Protein AF-A0A1I7Y4T7-F1 (afdb_monomer_lite)

Secondary structure (DSSP, 8-state):
------------------------PPP-----------------HHHHHHHHHT--HHHHHHHHHH---TTTHHHHHHHHHH-EEEEEEEEEETTEEEEEEEESSS-HHHHHHHH-GGGEEEEEEEE-TT-TTS-GGGSPPB-HHHHHHHHHHHGGGB-TTT-EEEESS--HHHHHHHHHHHTTT---B-

pLDDT: mean 83.06, std 16.42, range [41.31, 96.31]

Structure (mmCIF, N/CA/C/O backbone):
data_AF-A0A1I7Y4T7-F1
#
_entry.id   AF-A0A1I7Y4T7-F1
#
loop_
_atom_site.group_PDB
_atom_site.id
_atom_site.type_symbol
_atom_site.label_atom_id
_atom_site.label_alt_id
_atom_site.label_comp_id
_atom_site.label_asym_id
_atom_site.label_entity_id
_atom_site.label_seq_id
_atom_site.pdbx_PDB_ins_code
_atom_site.Cartn_x
_atom_site.Cartn_y
_atom_site.Cartn_z
_atom_site.occupancy
_atom_site.B_iso_or_equiv
_atom_site.auth_seq_id
_atom_site.auth_comp_id
_atom_site.auth_asym_id
_atom_site.auth_atom_id
_atom_site.pdbx_PDB_model_num
ATOM 1 N N . MET A 1 1 ? 45.335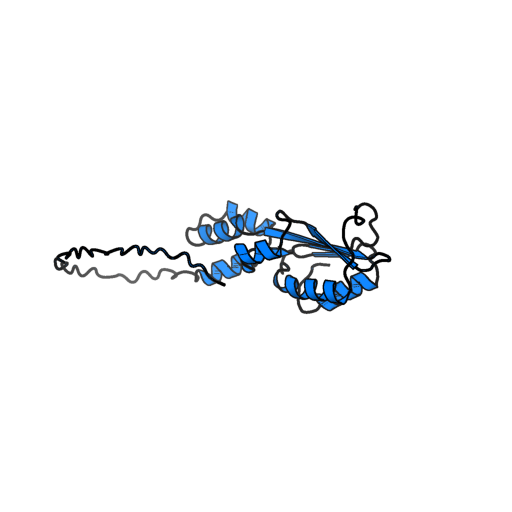 46.174 3.422 1.00 41.31 1 MET A N 1
ATOM 2 C CA . MET A 1 1 ? 45.278 47.401 4.248 1.00 41.31 1 MET A CA 1
ATOM 3 C C . MET A 1 1 ? 43.892 47.502 4.874 1.00 41.31 1 MET A C 1
ATOM 5 O O . MET A 1 1 ? 42.940 47.100 4.224 1.00 41.31 1 MET A O 1
ATOM 9 N N . ASN A 1 2 ? 43.848 47.943 6.139 1.00 43.47 2 ASN A N 1
ATOM 10 C CA . ASN A 1 2 ? 42.704 48.188 7.045 1.00 43.47 2 ASN A CA 1
ATOM 11 C C . ASN A 1 2 ? 41.421 48.730 6.352 1.00 43.47 2 ASN A C 1
ATOM 13 O O . ASN A 1 2 ? 41.534 49.365 5.316 1.00 43.47 2 ASN A O 1
ATOM 17 N N . VAL A 1 3 ? 40.189 48.588 6.872 1.00 50.84 3 VAL A N 1
ATOM 18 C CA . VAL A 1 3 ? 39.731 48.996 8.217 1.00 50.84 3 VAL A CA 1
ATOM 19 C C . VAL A 1 3 ? 38.470 48.232 8.687 1.00 50.84 3 VAL A C 1
ATOM 21 O O . VAL A 1 3 ? 37.547 47.951 7.935 1.00 50.84 3 VAL A O 1
ATOM 24 N N . ARG A 1 4 ? 38.490 47.972 9.999 1.00 52.38 4 ARG A N 1
ATOM 25 C CA . ARG A 1 4 ? 37.462 47.591 10.985 1.00 52.38 4 ARG A CA 1
ATOM 26 C C . ARG A 1 4 ? 36.023 48.106 10.776 1.00 52.38 4 ARG A C 1
ATOM 28 O O . ARG A 1 4 ? 35.817 49.272 10.471 1.00 52.38 4 ARG A O 1
ATOM 35 N N . GLY A 1 5 ? 35.070 47.304 11.262 1.00 54.31 5 GLY A N 1
ATOM 36 C CA . GLY A 1 5 ? 33.803 47.757 11.850 1.00 54.31 5 GLY A CA 1
ATOM 37 C C . GLY A 1 5 ? 33.318 46.770 12.924 1.00 54.31 5 GLY A C 1
ATOM 38 O O . GLY A 1 5 ? 32.983 45.636 12.609 1.00 54.31 5 GLY A O 1
ATOM 39 N N . ARG A 1 6 ? 33.345 47.178 14.201 1.00 60.22 6 ARG A N 1
ATOM 40 C CA . ARG A 1 6 ? 32.798 46.469 15.380 1.00 60.22 6 ARG A CA 1
ATOM 41 C C . ARG A 1 6 ? 31.616 47.271 15.929 1.00 60.22 6 ARG A C 1
ATOM 43 O O . ARG A 1 6 ? 31.816 48.462 16.133 1.00 60.22 6 ARG A O 1
ATOM 50 N N . THR A 1 7 ? 30.552 46.588 16.365 1.00 53.16 7 THR A N 1
ATOM 51 C CA . THR A 1 7 ? 29.686 46.923 17.533 1.00 53.16 7 THR A CA 1
ATOM 52 C C . THR A 1 7 ? 28.726 45.736 17.770 1.00 53.16 7 THR A C 1
ATOM 54 O O . THR A 1 7 ? 28.037 45.340 16.842 1.00 53.16 7 THR A O 1
ATOM 57 N N . ARG A 1 8 ? 28.864 44.912 18.834 1.00 55.00 8 ARG A N 1
ATOM 58 C CA . ARG A 1 8 ? 28.178 44.933 20.168 1.00 55.00 8 ARG A CA 1
ATOM 59 C C . ARG A 1 8 ? 26.691 45.334 20.088 1.00 55.00 8 ARG A C 1
ATOM 61 O O . ARG A 1 8 ? 26.397 46.319 19.434 1.00 55.00 8 ARG A O 1
ATOM 68 N N . ILE A 1 9 ? 25.739 44.611 20.700 1.00 57.47 9 ILE A N 1
ATOM 69 C CA . ILE A 1 9 ? 25.394 44.593 22.150 1.00 57.47 9 ILE A CA 1
ATOM 70 C C . ILE A 1 9 ? 24.687 43.259 22.550 1.00 57.47 9 ILE A C 1
ATOM 72 O O . ILE A 1 9 ? 24.031 42.662 21.699 1.00 57.47 9 ILE A O 1
ATOM 76 N N . PRO A 1 10 ? 24.789 42.794 23.820 1.00 61.06 10 PRO A N 1
ATOM 77 C CA . PRO A 1 10 ? 24.165 41.569 24.334 1.00 61.06 10 PRO A CA 1
ATOM 78 C C . PRO A 1 10 ? 22.809 41.810 25.031 1.00 61.06 10 PRO A C 1
ATOM 80 O O . PRO A 1 10 ? 22.640 42.791 25.752 1.00 61.06 10 PRO A O 1
ATOM 83 N N . GLY A 1 11 ? 21.867 40.876 24.868 1.00 55.56 11 GLY A N 1
ATOM 84 C CA . GLY A 1 11 ? 20.599 40.834 25.605 1.00 55.56 11 GLY A CA 1
ATOM 85 C C . GLY A 1 11 ? 20.668 39.840 26.765 1.00 55.56 11 GLY A C 1
ATOM 86 O O . GLY A 1 11 ? 20.724 38.634 26.549 1.00 55.56 11 GLY A O 1
ATOM 87 N N . HIS A 1 12 ? 20.685 40.362 27.988 1.00 53.00 12 HIS A N 1
ATOM 88 C CA . HIS A 1 12 ? 20.603 39.616 29.242 1.00 53.00 12 HIS A CA 1
ATOM 89 C C . HIS A 1 12 ? 19.116 39.487 29.612 1.00 53.00 12 HIS A C 1
ATOM 91 O O . HIS A 1 12 ? 18.454 40.504 29.806 1.00 53.00 12 HIS A O 1
ATOM 97 N N . ILE A 1 13 ? 18.581 38.267 29.702 1.00 61.19 13 ILE A N 1
ATOM 98 C CA . ILE A 1 13 ? 17.216 38.015 30.190 1.00 61.19 13 ILE A CA 1
ATOM 99 C C . ILE A 1 13 ? 17.337 37.364 31.567 1.00 61.19 13 ILE A C 1
ATOM 101 O O . ILE A 1 13 ? 17.779 36.224 31.694 1.00 61.19 13 ILE A O 1
ATOM 105 N N . SER A 1 14 ? 16.979 38.116 32.605 1.00 56.34 14 SER A N 1
ATOM 106 C CA . SER A 1 14 ? 16.834 37.609 33.970 1.00 56.34 14 SER A CA 1
ATOM 107 C C . SER A 1 14 ? 15.466 36.943 34.115 1.00 56.34 14 SER A C 1
ATOM 109 O O . SER A 1 14 ? 14.440 37.596 33.938 1.00 56.34 14 SER A O 1
ATOM 111 N N . HIS A 1 15 ? 15.448 35.654 34.452 1.00 50.75 15 HIS A N 1
ATOM 112 C CA . HIS A 1 15 ? 14.232 34.935 34.829 1.00 50.75 15 HIS A CA 1
ATOM 113 C C . HIS A 1 15 ? 14.050 34.997 36.348 1.00 50.75 15 HIS A C 1
ATOM 115 O O . HIS A 1 15 ? 14.776 34.355 37.105 1.00 50.75 15 HIS A O 1
ATOM 121 N N . THR A 1 16 ? 13.064 35.773 36.789 1.00 55.34 16 THR A N 1
ATOM 122 C CA . THR A 1 16 ? 12.568 35.780 38.167 1.00 55.34 16 THR A CA 1
ATOM 123 C C . THR A 1 16 ? 11.647 34.574 38.356 1.00 55.34 16 THR A C 1
ATOM 125 O O . THR A 1 16 ? 10.569 34.519 37.768 1.00 55.34 16 THR A O 1
ATOM 128 N N . ALA A 1 17 ? 12.070 33.595 39.156 1.00 47.50 17 ALA A N 1
ATOM 129 C CA . ALA A 1 17 ? 11.241 32.459 39.548 1.00 47.50 17 ALA A CA 1
ATOM 130 C C . ALA A 1 17 ? 10.381 32.838 40.764 1.00 47.50 17 ALA A C 1
ATOM 132 O O . ALA A 1 17 ? 10.907 33.150 41.831 1.00 47.50 17 ALA A O 1
ATOM 133 N N . ILE A 1 18 ? 9.057 32.812 40.603 1.00 51.41 18 ILE A N 1
ATOM 134 C CA . ILE A 1 18 ? 8.094 32.941 41.701 1.00 51.41 18 ILE A CA 1
ATOM 135 C C . ILE A 1 18 ? 7.785 31.525 42.195 1.00 51.41 18 ILE A C 1
ATOM 137 O O . ILE A 1 18 ? 7.175 30.731 41.483 1.00 51.41 18 ILE A O 1
ATOM 141 N N . VAL A 1 19 ? 8.236 31.204 43.408 1.00 50.78 19 VAL A N 1
ATOM 142 C CA . VAL A 1 19 ? 7.915 29.955 44.110 1.00 50.78 19 VAL A CA 1
ATOM 143 C C . VAL A 1 19 ? 6.664 30.197 44.953 1.00 50.78 19 VAL A C 1
ATOM 145 O O . VAL A 1 19 ? 6.723 30.855 45.988 1.00 50.78 19 VAL A O 1
ATOM 148 N N . THR A 1 20 ? 5.518 29.682 44.515 1.00 53.84 20 THR A N 1
ATOM 149 C CA . THR A 1 20 ? 4.297 29.624 45.330 1.00 53.84 20 THR A CA 1
ATOM 150 C C . THR A 1 20 ? 4.281 28.331 46.141 1.00 53.84 20 THR A C 1
ATOM 152 O O . THR A 1 20 ? 4.142 27.241 45.585 1.00 53.84 20 THR A O 1
ATOM 155 N N . HIS A 1 21 ? 4.415 28.455 47.462 1.00 43.34 21 HIS A N 1
ATOM 156 C CA . HIS A 1 21 ? 4.175 27.372 48.412 1.00 43.34 21 HIS A CA 1
ATOM 157 C C . HIS A 1 21 ? 2.672 27.069 48.493 1.00 43.34 21 HIS A C 1
ATOM 159 O O . HIS A 1 21 ? 1.899 27.896 48.971 1.00 43.34 21 HIS A O 1
ATOM 165 N N . TYR A 1 22 ? 2.266 25.872 48.068 1.00 41.78 22 TYR A N 1
ATOM 166 C CA . TYR A 1 22 ? 0.947 25.324 48.383 1.00 41.78 22 TYR A CA 1
ATOM 167 C C . TYR A 1 22 ? 1.019 24.552 49.702 1.00 41.78 22 TYR A C 1
ATOM 169 O O . TYR A 1 22 ? 1.852 23.665 49.885 1.00 41.78 22 TYR A O 1
ATOM 177 N N . GLN A 1 23 ? 0.150 24.937 50.630 1.00 47.53 23 GLN A N 1
ATOM 178 C CA . GLN A 1 23 ? 0.016 24.373 51.964 1.00 47.53 23 GLN A CA 1
ATOM 179 C C . GLN A 1 23 ? -0.940 23.173 51.887 1.00 47.53 23 GLN A C 1
ATOM 181 O O . GLN A 1 23 ? -2.136 23.335 51.652 1.00 47.53 23 GLN A O 1
ATOM 186 N N . THR A 1 24 ? -0.410 21.961 52.032 1.00 52.00 24 THR A N 1
ATOM 187 C CA . THR A 1 24 ? -1.183 20.713 51.964 1.00 52.00 24 THR A CA 1
ATOM 188 C C . THR A 1 24 ? -1.855 20.438 53.310 1.00 52.00 24 THR A C 1
ATOM 190 O O . THR A 1 24 ? -1.176 20.218 54.311 1.00 52.00 24 THR A O 1
ATOM 193 N N . SER A 1 25 ? -3.189 20.441 53.355 1.00 55.78 25 SER A N 1
ATOM 194 C CA . SER A 1 25 ? -3.952 19.930 54.503 1.00 55.78 25 SER A CA 1
ATOM 195 C C . SER A 1 25 ? -4.063 18.396 54.447 1.00 55.78 25 SER A C 1
ATOM 197 O O . SER A 1 25 ? -4.225 17.848 53.355 1.00 55.78 25 SER A O 1
ATOM 199 N N . PRO A 1 26 ? -4.006 17.684 55.589 1.00 55.66 26 PRO A N 1
ATOM 200 C CA . PRO A 1 26 ? -4.094 16.227 55.619 1.00 55.66 26 PRO A CA 1
ATOM 201 C C . PRO A 1 26 ? -5.531 15.742 55.374 1.00 55.66 26 PRO A C 1
ATOM 203 O O . PRO A 1 26 ? -6.483 16.184 56.02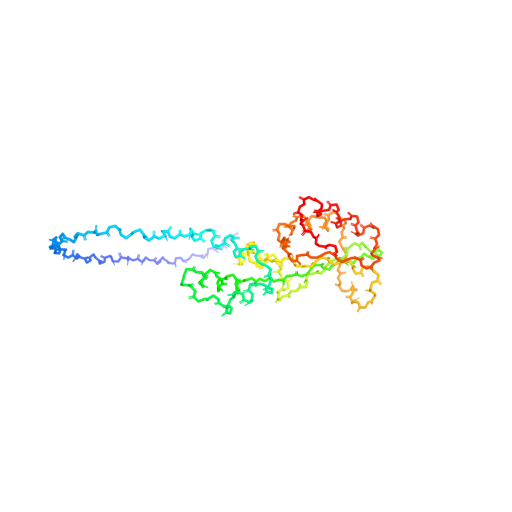1 1.00 55.66 26 PRO A O 1
ATOM 206 N N . LEU A 1 27 ? -5.674 14.819 54.420 1.00 52.03 27 LEU A N 1
ATOM 207 C CA . LEU A 1 27 ? -6.927 14.155 54.069 1.00 52.03 27 LEU A CA 1
ATOM 208 C C . LEU A 1 27 ? -7.292 13.087 55.110 1.00 52.03 27 LEU A C 1
ATOM 210 O O . LEU A 1 27 ? -6.482 12.254 55.502 1.00 52.03 27 LEU A O 1
ATOM 214 N N . ARG A 1 28 ? -8.555 13.136 55.529 1.00 57.50 28 ARG A N 1
ATOM 215 C CA . ARG A 1 28 ? -9.234 12.219 56.447 1.00 57.50 28 ARG A CA 1
ATOM 216 C C . ARG A 1 28 ? -9.460 10.867 55.758 1.00 57.50 28 ARG A C 1
ATOM 218 O O . ARG A 1 28 ? -10.240 10.795 54.810 1.00 57.50 28 ARG A O 1
ATOM 225 N N . GLU A 1 29 ? -8.816 9.810 56.248 1.00 52.94 29 GLU A N 1
ATOM 226 C CA . GLU A 1 29 ? -9.022 8.432 55.786 1.00 52.94 29 GLU A CA 1
ATOM 227 C C . GLU A 1 29 ? -10.466 7.978 56.059 1.00 52.94 29 GLU A C 1
ATOM 229 O O . GLU A 1 29 ? -10.897 7.834 57.205 1.00 52.94 29 GLU A O 1
ATOM 234 N N . ARG A 1 30 ? -11.238 7.764 54.987 1.00 57.75 30 ARG A N 1
ATOM 235 C CA . ARG A 1 30 ? -12.449 6.935 55.004 1.00 57.75 30 ARG A CA 1
ATOM 236 C C . ARG A 1 30 ? -12.083 5.585 54.409 1.00 57.75 30 ARG A C 1
ATOM 238 O O . ARG A 1 30 ? -11.866 5.480 53.206 1.00 57.75 30 ARG A O 1
ATOM 245 N N . THR A 1 31 ? -12.054 4.562 55.249 1.00 60.69 31 THR A N 1
ATOM 246 C CA . THR A 1 31 ? -11.984 3.158 54.851 1.00 60.69 31 THR A CA 1
ATOM 247 C C . THR A 1 31 ? -13.282 2.766 54.144 1.00 60.69 31 THR A C 1
ATOM 249 O O . THR A 1 31 ? -14.264 2.359 54.761 1.00 60.69 31 THR A O 1
ATOM 252 N N . HIS A 1 32 ? -13.301 2.927 52.821 1.00 50.91 32 HIS A N 1
ATOM 253 C CA . HIS A 1 32 ? -14.282 2.276 51.968 1.00 50.91 32 HIS A CA 1
ATOM 254 C C . HIS A 1 32 ? -13.856 0.820 51.780 1.00 50.91 32 HIS A C 1
ATOM 256 O O . HIS A 1 32 ? -12.791 0.534 51.246 1.00 50.91 32 HIS A O 1
ATOM 262 N N . SER A 1 33 ? -14.699 -0.094 52.258 1.00 59.38 33 SER A N 1
ATOM 263 C CA . SER A 1 33 ? -14.646 -1.511 51.914 1.00 59.38 33 SER A CA 1
ATOM 264 C C . SER A 1 33 ? -14.797 -1.644 50.395 1.00 59.38 33 SER A C 1
ATOM 266 O O . SER A 1 33 ? -15.886 -1.461 49.849 1.00 59.38 33 SER A O 1
ATOM 268 N N . GLU A 1 34 ? -13.683 -1.896 49.710 1.00 59.72 34 GLU A N 1
ATOM 269 C CA . GLU A 1 34 ? -13.672 -2.258 48.297 1.00 59.72 34 GLU A CA 1
ATOM 270 C C . GLU A 1 34 ? -14.205 -3.682 48.159 1.00 59.72 34 GLU A C 1
ATOM 272 O O . GLU A 1 34 ? -13.535 -4.666 48.465 1.00 59.72 34 GLU A O 1
ATOM 277 N N . VAL A 1 35 ? -15.447 -3.789 47.695 1.00 61.88 35 VAL A N 1
ATOM 278 C CA . VAL A 1 35 ? -15.925 -5.015 47.063 1.00 61.88 35 VAL A CA 1
ATOM 279 C C . VAL A 1 35 ? -15.098 -5.178 45.784 1.00 61.88 35 VAL A C 1
ATOM 281 O O . VAL A 1 35 ? -15.158 -4.277 44.941 1.00 61.88 35 VAL A O 1
ATOM 284 N N . PRO A 1 36 ? -14.346 -6.280 45.600 1.00 57.81 36 PRO A N 1
ATOM 285 C CA . PRO A 1 36 ? -13.641 -6.523 44.356 1.00 57.81 36 PRO A CA 1
ATOM 286 C C . PRO A 1 36 ? -14.689 -6.751 43.270 1.00 57.81 36 PRO A C 1
ATOM 288 O O . PRO A 1 36 ? -15.234 -7.843 43.108 1.00 57.81 36 PRO A O 1
ATOM 291 N N . ARG A 1 37 ? -15.017 -5.685 42.538 1.00 54.28 37 ARG A N 1
ATOM 292 C CA . ARG A 1 37 ? -15.660 -5.811 41.239 1.00 54.28 37 ARG A CA 1
ATOM 293 C C . ARG A 1 37 ? -14.642 -6.506 40.355 1.00 54.28 37 ARG A C 1
ATOM 295 O O . ARG A 1 37 ? -13.649 -5.908 39.963 1.00 54.28 37 ARG A O 1
ATOM 302 N N . THR A 1 38 ? -14.897 -7.766 40.039 1.00 55.12 38 THR A N 1
ATOM 303 C CA . THR A 1 38 ? -14.303 -8.426 38.883 1.00 55.12 38 THR A CA 1
ATOM 304 C C . THR A 1 38 ? -14.898 -7.786 37.631 1.00 55.12 38 THR A C 1
ATOM 306 O O . THR A 1 38 ? -15.752 -8.346 36.946 1.00 55.12 38 THR A O 1
ATOM 309 N N . THR A 1 39 ? -14.477 -6.552 37.346 1.00 60.56 39 THR A N 1
ATOM 310 C CA . THR A 1 39 ? -14.500 -6.032 35.987 1.00 60.56 39 THR A CA 1
ATOM 311 C C . THR A 1 39 ? -13.751 -7.054 35.145 1.00 60.56 39 THR A C 1
ATOM 313 O O . THR A 1 39 ? -12.694 -7.546 35.538 1.00 60.56 39 THR A O 1
ATOM 316 N N . MET A 1 40 ? -14.296 -7.414 33.990 1.00 52.03 40 MET A N 1
ATOM 317 C CA . MET A 1 40 ? -13.485 -7.961 32.913 1.00 52.03 40 MET A CA 1
ATOM 318 C C . MET A 1 40 ? -12.483 -6.847 32.569 1.00 52.03 40 MET A C 1
ATOM 320 O O . MET A 1 40 ? -12.801 -5.941 31.803 1.00 52.03 40 MET A O 1
ATOM 324 N N . GLU A 1 41 ? -11.366 -6.826 33.303 1.00 52.31 41 GLU A N 1
ATOM 325 C CA . GLU A 1 41 ? -10.350 -5.775 33.341 1.00 52.31 41 GLU A CA 1
ATOM 326 C C . GLU A 1 41 ? -9.722 -5.688 31.954 1.00 52.31 41 GLU A C 1
ATOM 328 O O . GLU A 1 41 ? -8.831 -6.453 31.601 1.00 52.31 41 GLU A O 1
ATOM 333 N N . ALA A 1 42 ? -10.326 -4.803 31.162 1.00 65.88 42 ALA A N 1
ATOM 334 C CA . ALA A 1 42 ? -9.893 -4.224 29.907 1.00 65.88 42 ALA A CA 1
ATOM 335 C C . ALA A 1 42 ? -9.045 -5.139 29.017 1.00 65.88 42 ALA A C 1
ATOM 337 O O . ALA A 1 42 ? -7.839 -5.289 29.207 1.00 65.88 42 ALA A O 1
ATOM 338 N N . VAL A 1 43 ? -9.657 -5.617 27.927 1.00 73.00 43 VAL A N 1
ATOM 339 C CA . VAL A 1 43 ? -8.906 -5.962 26.714 1.00 73.00 43 VAL A CA 1
ATOM 340 C C . VAL A 1 43 ? -7.857 -4.863 26.497 1.00 73.00 43 VAL A C 1
ATOM 342 O O . VAL A 1 43 ? -8.252 -3.698 26.363 1.00 73.00 43 VAL A O 1
ATOM 345 N N . PRO A 1 44 ? -6.546 -5.180 26.536 1.00 86.19 44 PRO A N 1
ATOM 346 C CA . PRO A 1 44 ? -5.520 -4.152 26.539 1.00 86.19 44 PRO A CA 1
ATOM 347 C C . PRO A 1 44 ? -5.717 -3.224 25.349 1.00 86.19 44 PRO A C 1
ATOM 349 O O . PRO A 1 44 ? -5.967 -3.693 24.242 1.00 86.19 44 PRO A O 1
ATOM 352 N N . TRP A 1 45 ? -5.567 -1.916 25.548 1.00 85.88 45 TRP A N 1
ATOM 353 C CA . TRP A 1 45 ? -5.703 -0.940 24.460 1.00 85.88 45 TRP A CA 1
ATOM 354 C C . TRP A 1 45 ? -4.883 -1.333 23.226 1.00 85.88 45 TRP A C 1
ATOM 356 O O . TRP A 1 45 ? -5.350 -1.219 22.101 1.00 85.88 45 TRP A O 1
ATOM 366 N N . LYS A 1 46 ? -3.689 -1.895 23.457 1.00 87.69 46 LYS A N 1
ATOM 367 C CA . LYS A 1 46 ? -2.804 -2.434 22.418 1.00 87.69 46 LYS A CA 1
ATOM 368 C C . LYS A 1 46 ? -3.438 -3.552 21.594 1.00 87.69 46 LYS A C 1
ATOM 370 O O . LYS A 1 46 ? -3.191 -3.620 20.404 1.00 87.69 46 LYS A O 1
ATOM 375 N N . PHE A 1 47 ? -4.246 -4.415 22.205 1.00 91.31 47 PHE A N 1
ATOM 376 C CA . PHE A 1 47 ? -4.969 -5.448 21.471 1.00 91.31 47 PHE A CA 1
ATOM 377 C C . PHE A 1 47 ? -6.007 -4.822 20.539 1.00 91.31 47 PHE A C 1
ATOM 379 O O . PHE A 1 47 ? -6.054 -5.182 19.370 1.00 91.31 47 PHE A O 1
ATOM 386 N N . VAL A 1 48 ? -6.802 -3.863 21.031 1.00 91.31 48 VAL A N 1
ATOM 387 C CA . VAL A 1 48 ? -7.794 -3.165 20.193 1.00 91.31 48 VAL A CA 1
ATOM 388 C C . VAL A 1 48 ? -7.096 -2.415 19.058 1.00 91.31 48 VAL A C 1
ATOM 390 O O . VAL A 1 48 ? -7.511 -2.539 17.914 1.00 91.31 48 VAL A O 1
ATOM 393 N N . ASP A 1 49 ? -6.005 -1.709 19.358 1.00 92.31 49 ASP A N 1
ATOM 394 C CA . ASP A 1 49 ? -5.164 -1.007 18.379 1.00 92.31 49 ASP A CA 1
ATOM 395 C C . ASP A 1 49 ? -4.648 -1.967 17.295 1.00 92.31 49 ASP A C 1
ATOM 397 O O . ASP A 1 49 ? -4.891 -1.735 16.115 1.00 92.31 49 ASP A O 1
ATOM 401 N N . SER A 1 50 ? -4.058 -3.108 17.675 1.00 92.44 50 SER A N 1
ATOM 402 C CA . SER A 1 50 ? -3.573 -4.119 16.724 1.00 92.44 50 SER A CA 1
ATOM 403 C C . SER A 1 50 ? -4.688 -4.778 15.908 1.00 92.44 50 SER A C 1
ATOM 405 O 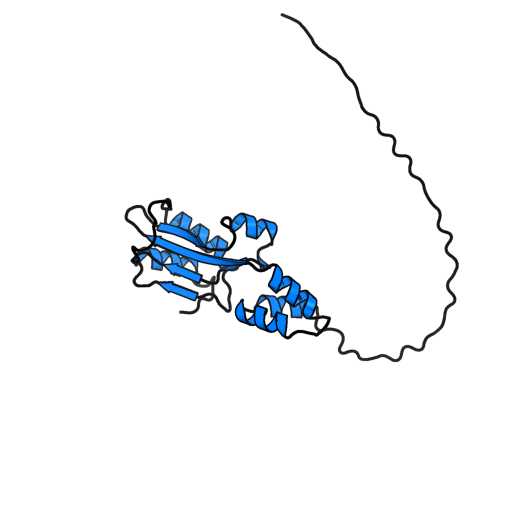O . SER A 1 50 ? -4.490 -5.060 14.730 1.00 92.44 50 SER A O 1
ATOM 407 N N . VAL A 1 51 ? -5.863 -5.028 16.494 1.00 93.06 51 VAL A N 1
ATOM 408 C CA . VAL A 1 51 ? -7.013 -5.574 15.753 1.00 93.06 51 VAL A CA 1
ATOM 409 C C . VAL A 1 51 ? -7.516 -4.559 14.738 1.00 93.06 51 VAL A C 1
ATOM 411 O O . VAL A 1 51 ? -7.706 -4.903 13.573 1.00 93.06 51 VAL A O 1
ATOM 414 N N . VAL A 1 52 ? -7.704 -3.307 15.161 1.00 93.62 52 VAL A N 1
ATOM 415 C CA . VAL A 1 52 ? -8.158 -2.239 14.272 1.00 93.62 52 VAL A CA 1
ATOM 416 C C . VAL A 1 52 ? -7.133 -2.033 13.164 1.00 93.62 52 VAL A C 1
ATOM 418 O O . VAL A 1 52 ? -7.537 -1.929 12.010 1.00 93.62 52 VAL A O 1
ATOM 421 N N . GLU A 1 53 ? -5.830 -2.051 13.469 1.00 92.81 53 GLU A N 1
ATOM 422 C CA . GLU A 1 53 ? -4.723 -1.912 12.513 1.00 92.81 53 GLU A CA 1
ATOM 423 C C . GLU A 1 53 ? -4.827 -2.855 11.299 1.00 92.81 53 GLU A C 1
ATOM 425 O O . GLU A 1 53 ? -4.453 -2.455 10.192 1.00 92.81 53 GLU A O 1
ATOM 430 N N . LEU A 1 54 ? -5.381 -4.055 11.498 1.00 92.44 54 LEU A N 1
ATOM 431 C CA . LEU A 1 54 ? -5.543 -5.089 10.474 1.00 92.44 54 LEU A CA 1
ATOM 432 C C . LEU A 1 54 ? -6.794 -4.925 9.601 1.00 92.44 54 LEU A C 1
ATOM 434 O O . LEU A 1 54 ? -6.935 -5.633 8.613 1.00 92.44 54 LEU A O 1
ATOM 438 N N . LEU A 1 55 ? -7.723 -4.034 9.941 1.00 92.69 55 LEU A N 1
ATOM 439 C CA . LEU A 1 55 ? -8.956 -3.872 9.166 1.00 92.69 55 LEU A CA 1
ATOM 440 C C . LEU A 1 55 ? -8.687 -3.148 7.846 1.00 92.69 55 LEU A C 1
ATOM 442 O O . LEU A 1 55 ? -7.954 -2.165 7.828 1.00 92.69 55 LEU A O 1
ATOM 446 N N . GLY A 1 56 ? -9.309 -3.591 6.753 1.00 91.50 56 GLY A N 1
ATOM 447 C CA . GLY A 1 56 ? -9.292 -2.856 5.485 1.00 91.50 56 GLY A CA 1
ATOM 448 C C . GLY A 1 56 ? -10.130 -1.566 5.543 1.00 91.50 56 GLY A C 1
ATOM 449 O O . GLY A 1 56 ? -10.843 -1.353 6.526 1.00 91.50 56 GLY A O 1
ATOM 450 N N . PRO A 1 57 ? -10.081 -0.715 4.498 1.00 91.44 57 PRO A N 1
ATOM 451 C CA . PRO A 1 57 ? -10.826 0.551 4.436 1.00 91.44 57 PRO A CA 1
ATOM 452 C C . PRO A 1 57 ? -12.322 0.371 4.707 1.00 91.44 57 PRO A C 1
ATOM 454 O O . PRO A 1 57 ? -12.827 0.878 5.701 1.00 91.44 57 PRO A O 1
ATOM 457 N N . ASN A 1 58 ? -12.998 -0.457 3.909 1.00 92.50 58 ASN A N 1
ATOM 458 C CA . ASN A 1 58 ? -14.449 -0.638 4.016 1.00 92.50 58 ASN A CA 1
ATOM 459 C C . ASN A 1 58 ? -14.872 -1.154 5.403 1.00 92.50 58 ASN A C 1
ATOM 461 O O . ASN A 1 58 ? -15.812 -0.647 6.004 1.00 92.50 58 ASN A O 1
ATOM 465 N N . THR A 1 59 ? -14.146 -2.139 5.947 1.00 93.56 59 THR A N 1
ATOM 466 C CA . THR A 1 59 ? -14.449 -2.704 7.271 1.00 93.56 59 THR A CA 1
ATOM 467 C C . THR A 1 59 ? -14.213 -1.695 8.391 1.00 93.56 59 THR A C 1
ATOM 469 O O . THR A 1 59 ? -14.937 -1.696 9.383 1.00 93.56 59 THR A O 1
ATOM 472 N N . LEU A 1 60 ? -13.199 -0.837 8.261 1.00 94.81 60 LE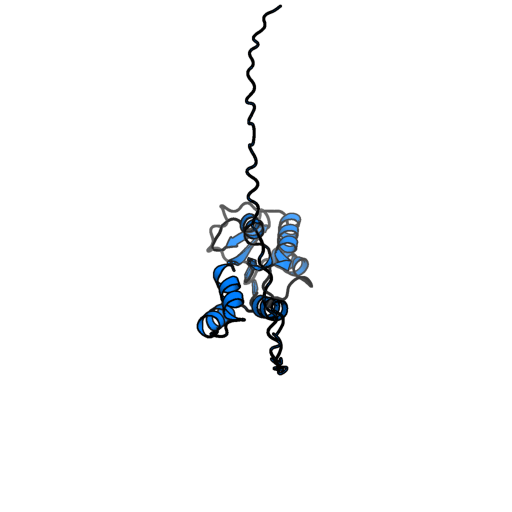U A N 1
ATOM 473 C CA . LEU A 1 60 ? -12.942 0.219 9.232 1.00 94.81 60 LEU A CA 1
ATOM 474 C C . LEU A 1 60 ? -14.034 1.295 9.198 1.00 94.81 60 LEU A C 1
ATOM 476 O O . LEU A 1 60 ? -14.442 1.755 10.264 1.00 94.81 60 LEU A O 1
ATOM 480 N N . ASP A 1 61 ? -14.518 1.657 8.011 1.00 94.38 61 ASP A N 1
ATOM 481 C CA . ASP A 1 61 ? -15.601 2.628 7.825 1.00 94.38 61 ASP A CA 1
ATOM 482 C C . ASP A 1 61 ? -16.910 2.129 8.444 1.00 94.38 61 ASP A C 1
ATOM 484 O O . ASP A 1 61 ? -17.547 2.846 9.219 1.00 94.38 61 ASP A O 1
ATOM 488 N N . GLU A 1 62 ? -17.278 0.872 8.180 1.00 95.50 62 GLU A N 1
ATOM 489 C CA . GLU A 1 62 ? -18.429 0.216 8.812 1.00 95.50 62 GLU A CA 1
ATOM 490 C C . GLU A 1 62 ? -18.271 0.180 10.340 1.00 95.50 62 GLU A C 1
ATOM 492 O O . GLU A 1 62 ? -19.166 0.585 11.088 1.00 95.50 62 GLU A O 1
ATOM 497 N N . LEU A 1 63 ? -17.096 -0.231 10.831 1.00 94.62 63 LEU A N 1
ATOM 498 C CA . LEU A 1 63 ? -16.825 -0.307 12.265 1.00 94.62 63 LEU A CA 1
ATOM 499 C C . LEU A 1 63 ? -16.910 1.071 12.944 1.00 94.62 63 LEU A C 1
ATOM 501 O O . LEU A 1 63 ? -17.400 1.173 14.071 1.00 94.62 63 LEU A O 1
ATOM 505 N N . ALA A 1 64 ? -16.466 2.140 12.280 1.00 94.19 64 ALA A N 1
ATOM 506 C CA . ALA A 1 64 ? -16.534 3.503 12.805 1.00 94.19 64 ALA A CA 1
ATOM 507 C C . ALA A 1 64 ? -17.976 3.998 13.007 1.00 94.19 64 ALA A C 1
ATOM 509 O O . ALA A 1 64 ? -18.232 4.796 13.917 1.00 94.19 64 ALA A O 1
ATOM 510 N N . GLN A 1 65 ? -18.922 3.506 12.204 1.00 94.69 65 GLN A N 1
ATOM 511 C CA . GLN A 1 65 ? -20.344 3.842 12.315 1.00 94.69 65 GLN A CA 1
ATOM 512 C C . GLN A 1 65 ? -21.039 3.067 13.446 1.00 94.69 65 GLN A C 1
ATOM 514 O O . GLN A 1 65 ? -21.860 3.632 14.180 1.00 94.69 65 GLN A O 1
ATOM 519 N N . GLU A 1 66 ? -20.667 1.799 13.627 1.00 96.12 66 GLU A N 1
ATOM 520 C CA . GLU A 1 66 ? -21.331 0.872 14.550 1.00 96.12 66 GLU A CA 1
ATOM 521 C C . GLU A 1 66 ? -20.775 0.916 15.983 1.00 96.12 66 GLU A C 1
ATOM 523 O O . GLU A 1 66 ? -21.509 0.738 16.961 1.00 96.12 66 GLU A O 1
ATOM 528 N N . VAL A 1 67 ? -19.478 1.186 16.164 1.00 95.00 67 VAL A N 1
ATOM 529 C CA . VAL A 1 67 ? -18.849 1.112 17.489 1.00 95.00 67 VAL A CA 1
ATOM 530 C C . VAL A 1 67 ? -19.298 2.257 18.399 1.00 95.00 67 VAL A C 1
ATOM 532 O O . VAL A 1 67 ? -18.896 3.415 18.270 1.00 95.00 67 VAL A O 1
ATOM 535 N N . ARG A 1 68 ? -20.080 1.896 19.423 1.00 94.06 68 ARG A N 1
ATOM 536 C CA . ARG A 1 68 ? -20.462 2.784 20.539 1.00 94.06 68 ARG A CA 1
ATOM 537 C C . ARG A 1 68 ? -19.629 2.572 21.802 1.00 94.06 68 ARG A C 1
ATOM 539 O O . ARG A 1 68 ? -19.698 3.388 22.718 1.00 94.06 68 ARG A O 1
ATOM 546 N N . HIS A 1 69 ? -18.849 1.491 21.869 1.00 89.12 69 HIS A N 1
ATOM 547 C CA . HIS A 1 69 ? -18.121 1.125 23.081 1.00 89.12 69 HIS A CA 1
ATOM 548 C C . HIS A 1 69 ? -17.013 2.153 23.406 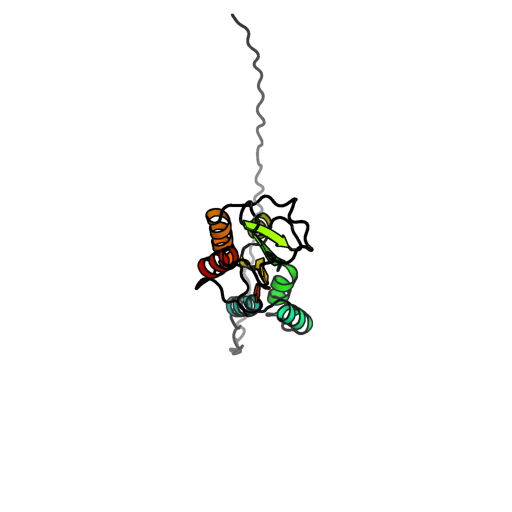1.00 89.12 69 HIS A C 1
ATOM 550 O O . HIS A 1 69 ? -16.138 2.367 22.561 1.00 89.12 69 HIS A O 1
ATOM 556 N N . PRO A 1 70 ? -16.968 2.739 24.623 1.00 88.38 70 PRO A N 1
ATOM 557 C CA . PRO A 1 70 ? -16.045 3.831 24.963 1.00 88.38 70 PRO A CA 1
ATOM 558 C C . PRO A 1 70 ? -14.554 3.516 24.800 1.00 88.38 70 PRO A C 1
ATOM 560 O O . PRO A 1 70 ? -13.774 4.421 24.534 1.00 88.38 70 PRO A O 1
ATOM 563 N N . LEU A 1 71 ? -14.149 2.249 24.946 1.00 85.06 71 LEU A N 1
ATOM 564 C CA . LEU A 1 71 ? -12.748 1.842 24.746 1.00 85.06 71 LEU A CA 1
ATOM 565 C C . LEU A 1 71 ? -12.372 1.665 23.271 1.00 85.06 71 LEU A C 1
ATOM 567 O O . LEU A 1 71 ? -11.230 1.896 22.899 1.00 85.06 71 LEU A O 1
ATOM 571 N N . TRP A 1 72 ? -13.317 1.243 22.432 1.00 92.19 72 TRP A N 1
ATOM 572 C CA . TRP A 1 72 ? -13.035 0.962 21.024 1.00 92.19 72 TRP A CA 1
ATOM 573 C C . TRP A 1 72 ? -13.196 2.212 20.178 1.00 92.19 72 TRP A C 1
ATOM 575 O O . TRP A 1 72 ? -12.392 2.456 19.284 1.00 92.19 72 TRP A O 1
ATOM 585 N N . LYS A 1 73 ? -14.204 3.032 20.491 1.00 93.06 73 LYS A N 1
ATOM 586 C CA . LYS A 1 73 ? -14.544 4.208 19.699 1.00 93.06 73 LYS A CA 1
ATOM 587 C C . LYS A 1 73 ? -13.349 5.138 19.453 1.00 93.06 73 LYS A C 1
ATOM 589 O O . LYS A 1 73 ? -13.134 5.480 18.297 1.00 93.06 73 LYS A O 1
ATOM 594 N N . PRO A 1 74 ? -12.532 5.517 20.453 1.00 94.94 74 PRO A N 1
ATOM 595 C CA . PRO A 1 74 ? -11.424 6.423 20.186 1.00 94.94 74 PRO A CA 1
ATOM 596 C C . PRO A 1 74 ? -10.312 5.771 19.353 1.00 94.94 74 PRO A C 1
ATOM 598 O O . PRO A 1 74 ? -9.692 6.469 18.560 1.00 94.94 74 PRO A O 1
ATOM 601 N N . VAL A 1 75 ? -10.076 4.456 19.482 1.00 94.50 75 VAL A N 1
ATOM 602 C CA . VAL A 1 75 ? -9.115 3.719 18.634 1.00 94.50 75 VAL A CA 1
ATOM 603 C C . VAL A 1 75 ? -9.603 3.676 17.190 1.00 94.50 75 VAL A C 1
ATOM 605 O O . VAL A 1 75 ? -8.865 4.015 16.268 1.00 94.50 75 VAL A O 1
ATOM 608 N N . VAL A 1 76 ? -10.863 3.290 16.989 1.00 95.56 76 VAL A N 1
ATOM 609 C CA . VAL A 1 76 ? -11.480 3.199 15.663 1.00 95.56 76 VAL A CA 1
ATOM 610 C C . VAL A 1 76 ? -11.513 4.574 14.999 1.00 95.56 76 VAL A C 1
ATOM 612 O O . VAL A 1 76 ? -11.014 4.714 13.886 1.00 95.56 76 VAL A O 1
ATOM 615 N N . ASP A 1 77 ? -11.983 5.606 15.707 1.00 95.75 77 ASP A N 1
ATOM 616 C CA . ASP A 1 77 ? -12.002 6.986 15.215 1.00 95.75 77 ASP A CA 1
ATOM 617 C C . ASP A 1 77 ? -10.578 7.479 14.881 1.00 95.75 77 ASP A C 1
ATOM 619 O O . ASP A 1 77 ? -10.387 8.185 13.887 1.00 95.75 77 ASP A O 1
ATOM 623 N N . LEU A 1 78 ? -9.566 7.106 15.680 1.00 95.19 78 LEU A N 1
ATOM 624 C CA . LEU A 1 78 ? -8.165 7.447 15.420 1.00 95.19 78 LEU A CA 1
ATOM 625 C C . LEU A 1 78 ? -7.682 6.828 14.106 1.00 95.19 78 LEU A C 1
ATOM 627 O O . LEU A 1 78 ? -7.104 7.541 13.287 1.00 95.19 78 LEU A O 1
ATOM 631 N N . HIS A 1 79 ? -7.901 5.531 13.887 1.00 95.38 79 HIS A N 1
ATOM 632 C CA . HIS A 1 79 ? -7.486 4.884 12.643 1.00 95.38 79 HIS A CA 1
ATOM 633 C C . HIS A 1 79 ? -8.273 5.406 11.442 1.00 95.38 79 HIS A C 1
ATOM 635 O O . HIS A 1 79 ? -7.656 5.736 10.435 1.00 95.38 79 HIS A O 1
ATOM 641 N N . HIS A 1 80 ? -9.594 5.534 11.559 1.00 94.88 80 HIS A N 1
ATOM 642 C CA . HIS A 1 80 ? -10.465 5.992 10.478 1.00 94.88 80 HIS A CA 1
ATOM 643 C C . HIS A 1 80 ? -10.079 7.396 9.990 1.00 94.88 80 HIS A C 1
ATOM 645 O O . HIS A 1 80 ? -9.989 7.638 8.795 1.00 94.88 80 HIS A O 1
ATOM 651 N N . ARG A 1 81 ? -9.771 8.330 10.902 1.00 93.88 81 ARG A N 1
ATOM 652 C CA . ARG A 1 81 ? -9.406 9.712 10.528 1.00 93.88 81 ARG A CA 1
ATOM 653 C C . ARG A 1 81 ? -7.979 9.869 10.013 1.00 93.88 81 ARG A C 1
ATOM 655 O O . ARG A 1 81 ? -7.695 10.829 9.304 1.00 93.88 81 ARG A O 1
ATOM 662 N N . ASN A 1 82 ? -7.056 9.011 10.448 1.00 93.81 82 ASN A N 1
ATOM 663 C CA . ASN A 1 82 ? -5.639 9.196 10.137 1.00 93.81 82 ASN A CA 1
ATOM 664 C C . ASN A 1 82 ? -5.159 8.343 8.971 1.00 93.81 82 ASN A C 1
ATOM 666 O O . ASN A 1 82 ? -4.149 8.718 8.370 1.00 93.81 82 ASN A O 1
ATOM 670 N N . ARG A 1 83 ? -5.839 7.237 8.646 1.00 93.81 83 ARG A N 1
ATOM 671 C CA . ARG A 1 83 ? -5.419 6.376 7.542 1.00 93.81 83 ARG A CA 1
ATOM 672 C C . ARG A 1 83 ? -5.463 7.090 6.205 1.00 93.81 83 ARG A C 1
ATOM 674 O O . ARG A 1 83 ? -6.337 7.908 5.955 1.00 93.81 83 ARG A O 1
ATOM 681 N N . VAL A 1 84 ? -4.481 6.768 5.373 1.00 93.44 84 VAL A N 1
ATOM 682 C CA . VAL A 1 84 ? -4.376 7.231 3.993 1.00 93.44 84 VAL A CA 1
ATOM 683 C C . VAL A 1 84 ? -4.072 6.026 3.128 1.00 93.44 84 VAL A C 1
ATOM 685 O O . VAL A 1 84 ? -3.180 5.230 3.447 1.00 93.44 84 VAL A O 1
ATOM 688 N N . TYR A 1 85 ? -4.827 5.912 2.046 1.00 93.38 85 TYR A N 1
ATOM 689 C CA . TYR A 1 85 ? -4.758 4.805 1.114 1.00 93.38 85 TYR A CA 1
ATOM 690 C C . TYR A 1 85 ? -4.086 5.260 -0.176 1.00 93.38 85 TYR A C 1
ATOM 692 O O . TYR A 1 85 ? -4.354 6.353 -0.671 1.00 93.38 85 TYR A O 1
ATOM 700 N N . TYR A 1 86 ? -3.207 4.411 -0.690 1.00 95.00 86 TYR A N 1
ATOM 701 C CA . TYR A 1 86 ? -2.435 4.647 -1.898 1.00 95.00 86 TYR A CA 1
ATOM 702 C C . TYR A 1 86 ? -2.569 3.477 -2.862 1.00 95.00 86 TYR A C 1
ATOM 704 O O . TYR A 1 86 ? -2.735 2.318 -2.456 1.00 95.00 86 TYR A O 1
ATOM 712 N N . ARG A 1 87 ? -2.423 3.798 -4.139 1.00 95.12 87 ARG A N 1
ATOM 713 C CA . ARG A 1 87 ? -2.240 2.866 -5.242 1.00 95.12 87 ARG A CA 1
ATOM 714 C C . ARG A 1 87 ? -0.872 3.128 -5.844 1.00 95.12 87 ARG A C 1
ATOM 716 O O . ARG A 1 87 ? -0.420 4.269 -5.904 1.00 95.12 87 ARG A O 1
ATOM 723 N N . VAL A 1 88 ? -0.192 2.065 -6.239 1.00 95.06 88 VAL A N 1
ATOM 724 C CA . VAL A 1 88 ? 1.084 2.171 -6.937 1.00 95.06 88 VAL A CA 1
ATOM 725 C C . VAL A 1 88 ? 0.903 1.580 -8.317 1.00 95.06 88 VAL A C 1
ATOM 727 O O . VAL A 1 88 ? 0.646 0.388 -8.458 1.00 95.06 88 VAL A O 1
ATOM 730 N N . GLU A 1 89 ? 1.051 2.426 -9.318 1.00 94.75 89 GLU A N 1
ATOM 731 C CA . GLU A 1 89 ? 0.871 2.083 -10.717 1.00 94.75 89 GLU A CA 1
ATOM 732 C C . GLU A 1 89 ? 2.241 1.997 -11.373 1.00 94.75 89 GLU A C 1
ATOM 734 O O . GLU A 1 89 ? 3.053 2.907 -11.227 1.00 94.75 89 GLU A O 1
ATOM 739 N N . PHE A 1 90 ? 2.505 0.917 -12.095 1.00 95.25 90 PHE A N 1
ATOM 740 C CA . PHE A 1 90 ? 3.730 0.698 -12.849 1.00 95.25 90 PHE A CA 1
ATOM 741 C C . PHE A 1 90 ? 3.435 0.658 -14.342 1.00 95.25 90 PHE A C 1
ATOM 743 O O . PHE A 1 90 ? 2.369 0.226 -14.771 1.00 95.25 90 PHE A O 1
ATOM 750 N N . CYS A 1 91 ? 4.407 1.070 -15.141 1.00 94.69 91 CYS A N 1
ATOM 751 C CA . CYS A 1 91 ? 4.372 0.951 -16.591 1.00 94.69 91 CYS A CA 1
ATOM 752 C C . CYS A 1 91 ? 5.797 0.731 -17.090 1.00 94.69 91 CYS A C 1
ATOM 754 O O . CYS A 1 91 ? 6.722 1.340 -16.567 1.00 94.69 91 CYS A O 1
ATOM 756 N N . GLU A 1 92 ? 6.009 -0.134 -18.072 1.00 94.50 92 GLU A N 1
ATOM 757 C CA . GLU A 1 92 ? 7.304 -0.278 -18.737 1.00 94.50 92 GLU A CA 1
ATOM 758 C C . GLU A 1 92 ? 7.213 0.215 -20.181 1.00 94.50 92 GLU A C 1
ATOM 760 O O . GLU A 1 92 ? 6.295 -0.146 -20.915 1.00 94.50 92 GLU A O 1
ATOM 765 N N . ASP A 1 93 ? 8.181 1.023 -20.601 1.00 92.88 93 ASP A N 1
ATOM 766 C CA . ASP A 1 93 ? 8.347 1.436 -21.991 1.00 92.88 93 ASP A CA 1
ATOM 767 C C . ASP A 1 93 ? 9.796 1.244 -22.463 1.00 92.88 93 ASP A C 1
ATOM 769 O O . ASP A 1 93 ? 10.626 0.651 -21.773 1.00 92.88 93 ASP A O 1
ATOM 773 N N . GLU A 1 94 ? 10.111 1.730 -23.665 1.00 92.25 94 GLU A N 1
ATOM 774 C CA . GLU A 1 94 ? 11.461 1.640 -24.238 1.00 92.25 94 GLU A CA 1
ATOM 775 C C . GLU A 1 94 ? 12.539 2.306 -23.359 1.00 92.25 94 GLU A C 1
ATOM 777 O O . GLU A 1 94 ? 13.715 1.955 -23.457 1.00 92.25 94 GLU A O 1
ATOM 782 N N . GLY A 1 95 ? 12.154 3.254 -22.498 1.00 92.12 95 GLY A N 1
ATOM 783 C CA . GLY A 1 95 ? 13.035 3.949 -21.565 1.00 92.12 95 GLY A CA 1
ATOM 784 C C . GLY A 1 95 ? 13.214 3.247 -20.216 1.00 92.12 95 GLY A C 1
ATOM 785 O O . GLY A 1 95 ? 14.114 3.630 -19.467 1.00 92.12 95 GLY A O 1
ATOM 786 N N . GLY A 1 96 ? 12.405 2.232 -19.897 1.00 93.81 96 GLY A N 1
ATOM 787 C CA . GLY A 1 96 ? 12.484 1.463 -18.653 1.00 93.81 96 GLY A CA 1
ATOM 788 C C . GLY A 1 96 ? 11.175 1.437 -17.866 1.00 93.81 96 GLY A C 1
ATOM 789 O O . GLY A 1 96 ? 10.090 1.567 -18.426 1.00 93.81 96 GLY A O 1
ATOM 790 N N . ILE A 1 97 ? 11.273 1.238 -16.548 1.00 95.69 97 ILE A N 1
ATOM 791 C CA . ILE A 1 97 ? 10.105 1.133 -15.663 1.00 95.69 97 ILE A CA 1
ATOM 792 C C . ILE A 1 97 ? 9.749 2.520 -15.145 1.00 95.69 97 ILE A C 1
ATOM 794 O O . ILE A 1 97 ? 10.580 3.214 -14.585 1.00 95.69 97 ILE A O 1
ATOM 798 N N . LYS A 1 98 ? 8.495 2.911 -15.261 1.00 95.50 98 LYS A N 1
ATOM 799 C CA . LYS A 1 98 ? 7.892 4.092 -14.653 1.00 95.50 98 LYS A CA 1
ATOM 800 C C . LYS A 1 98 ? 6.990 3.647 -13.517 1.00 95.50 98 LYS A C 1
ATOM 802 O O . LYS A 1 98 ? 6.434 2.548 -13.553 1.00 95.50 98 LYS A O 1
ATOM 807 N N . TYR A 1 99 ? 6.820 4.511 -12.525 1.00 94.75 99 TYR A N 1
ATOM 808 C CA . TYR A 1 99 ? 5.772 4.321 -11.537 1.00 94.75 99 TYR A CA 1
ATOM 809 C C . TYR A 1 99 ? 5.162 5.647 -11.099 1.00 94.75 99 TYR A C 1
ATOM 811 O O . TYR A 1 99 ? 5.831 6.681 -11.078 1.00 94.75 99 TYR A O 1
ATOM 819 N N . VAL A 1 100 ? 3.886 5.595 -10.741 1.00 93.06 100 VAL A N 1
ATOM 820 C CA . VAL A 1 100 ? 3.124 6.691 -10.146 1.00 93.06 100 VAL A CA 1
ATOM 821 C C . VAL A 1 100 ? 2.507 6.184 -8.854 1.00 93.06 100 VAL A C 1
ATOM 823 O O . VAL A 1 100 ? 2.165 5.009 -8.714 1.00 93.06 100 VAL A O 1
ATOM 826 N N . ILE A 1 101 ? 2.409 7.079 -7.880 1.00 93.38 101 ILE A N 1
ATOM 827 C CA . ILE A 1 101 ? 1.693 6.822 -6.640 1.00 93.38 101 ILE A CA 1
ATOM 828 C C . ILE A 1 101 ? 0.420 7.648 -6.702 1.00 93.38 101 ILE A C 1
ATOM 830 O O . ILE A 1 101 ? 0.482 8.873 -6.619 1.00 93.38 101 ILE A O 1
ATOM 834 N N . ASP A 1 102 ? -0.710 6.974 -6.859 1.00 90.81 102 ASP A N 1
ATOM 835 C CA . ASP A 1 102 ? -2.022 7.605 -6.816 1.00 90.81 102 ASP A CA 1
ATOM 836 C C . ASP A 1 102 ? -2.567 7.561 -5.380 1.00 90.81 102 ASP A C 1
ATOM 838 O O . ASP A 1 102 ? -2.513 6.539 -4.688 1.00 90.81 102 ASP A O 1
ATOM 842 N N . GLY A 1 103 ? -3.039 8.700 -4.892 1.00 83.00 103 GLY A N 1
ATOM 843 C CA . GLY A 1 103 ? -3.534 8.871 -3.533 1.00 83.00 103 GLY A CA 1
ATOM 844 C C . GLY A 1 103 ? -3.855 10.328 -3.219 1.00 83.00 103 GLY A C 1
ATOM 845 O O . GLY A 1 103 ? -3.570 11.234 -3.993 1.00 83.00 103 GLY A O 1
ATOM 846 N N . GLU A 1 104 ? -4.428 10.572 -2.039 1.00 69.06 104 GLU A N 1
ATOM 847 C CA . GLU A 1 104 ? -4.862 11.918 -1.620 1.00 69.06 104 GLU A CA 1
ATOM 848 C C . GLU A 1 104 ? -3.709 12.933 -1.469 1.00 69.06 104 GLU A C 1
ATOM 850 O O . GLU A 1 104 ? -3.950 14.133 -1.340 1.00 69.06 104 GLU A O 1
ATOM 855 N N . ASN A 1 105 ? -2.455 12.469 -1.443 1.00 69.19 105 ASN A N 1
ATOM 856 C CA . ASN A 1 105 ? -1.269 13.301 -1.276 1.00 69.19 105 ASN A CA 1
ATOM 857 C C . ASN A 1 105 ? -0.142 12.814 -2.195 1.00 69.19 105 ASN A C 1
ATOM 859 O O . ASN A 1 105 ? 0.260 11.659 -2.116 1.00 69.19 105 ASN A O 1
ATOM 863 N N . GLU A 1 106 ? 0.415 13.702 -3.016 1.00 72.56 106 GLU A N 1
ATOM 864 C CA . GLU A 1 106 ? 1.426 13.352 -4.030 1.00 72.56 106 GLU A CA 1
ATOM 865 C C . GLU A 1 106 ? 2.750 12.831 -3.435 1.00 72.56 106 GLU A C 1
ATOM 867 O O . GLU A 1 106 ? 3.545 12.202 -4.128 1.00 72.56 106 GLU A O 1
ATOM 872 N N . ASP A 1 107 ? 3.001 13.062 -2.140 1.00 84.50 107 ASP A N 1
ATOM 873 C CA . ASP A 1 107 ? 4.240 12.652 -1.474 1.00 84.50 107 ASP A CA 1
ATOM 874 C C . ASP A 1 107 ? 3.978 11.611 -0.372 1.00 84.50 107 ASP A C 1
ATOM 876 O O . ASP A 1 107 ? 3.719 11.928 0.802 1.00 84.50 107 ASP A O 1
ATOM 880 N N . ILE A 1 108 ? 4.077 10.333 -0.754 1.00 85.81 108 ILE A N 1
ATOM 881 C CA . ILE A 1 108 ? 3.964 9.204 0.176 1.00 85.81 108 ILE A CA 1
ATOM 882 C C . ILE A 1 108 ? 5.041 9.265 1.265 1.00 85.81 108 ILE A C 1
ATOM 884 O O . ILE A 1 108 ? 4.765 8.929 2.415 1.00 85.81 108 ILE A O 1
ATOM 888 N N . LEU A 1 109 ? 6.263 9.712 0.946 1.00 86.31 109 LEU A N 1
ATOM 889 C CA . LEU A 1 109 ? 7.389 9.719 1.882 1.00 86.31 109 LEU A CA 1
ATOM 890 C C . LEU A 1 109 ? 7.185 10.788 2.952 1.00 86.31 109 LEU A C 1
ATOM 892 O O . LEU A 1 109 ? 7.392 10.525 4.142 1.00 86.31 109 LEU A O 1
ATOM 896 N N . ARG A 1 110 ? 6.702 11.965 2.549 1.00 88.94 110 ARG A N 1
ATOM 897 C CA . ARG A 1 110 ? 6.232 12.997 3.475 1.00 88.94 110 ARG A CA 1
ATOM 898 C C . ARG A 1 110 ? 5.095 12.475 4.342 1.00 88.94 110 ARG A C 1
ATOM 900 O O . ARG A 1 110 ? 5.170 12.607 5.560 1.00 88.94 110 ARG A O 1
ATOM 907 N N . THR A 1 111 ? 4.101 11.808 3.757 1.00 88.19 111 THR A N 1
ATOM 908 C CA . THR A 1 111 ? 2.973 11.263 4.529 1.00 88.19 111 THR A CA 1
ATOM 909 C C . THR A 1 111 ? 3.426 10.206 5.538 1.00 88.19 111 THR A C 1
ATOM 911 O O . THR A 1 111 ? 2.994 10.228 6.690 1.00 88.19 111 THR A O 1
ATOM 914 N N . ILE A 1 112 ? 4.353 9.321 5.159 1.00 87.62 112 ILE A N 1
ATOM 915 C CA . ILE A 1 112 ? 4.974 8.348 6.067 1.00 87.62 112 ILE A CA 1
ATOM 916 C C . ILE A 1 112 ? 5.691 9.062 7.216 1.00 87.62 112 ILE A C 1
ATOM 918 O O . ILE A 1 112 ? 5.612 8.605 8.356 1.00 87.62 112 ILE A O 1
ATOM 922 N N . ARG A 1 113 ? 6.385 10.173 6.945 1.00 88.81 113 ARG A N 1
ATOM 923 C CA . ARG A 1 113 ? 7.083 10.960 7.970 1.00 88.81 113 ARG A CA 1
ATOM 924 C C . ARG A 1 113 ? 6.117 11.671 8.921 1.00 88.81 113 ARG A C 1
ATOM 926 O O . ARG A 1 113 ? 6.391 11.724 10.115 1.00 88.81 113 ARG A O 1
ATOM 933 N N . GLU A 1 114 ? 5.022 12.218 8.405 1.00 89.50 114 GLU A N 1
ATOM 934 C CA . GLU A 1 114 ? 4.065 13.027 9.170 1.00 89.50 114 GLU A CA 1
ATOM 935 C C . GLU A 1 114 ? 3.080 12.175 9.972 1.00 89.50 114 GLU A C 1
ATOM 937 O O . GLU A 1 114 ? 2.866 12.420 11.159 1.00 89.50 114 GLU A O 1
ATOM 942 N N . LYS A 1 115 ? 2.490 11.159 9.339 1.00 86.75 115 LYS A N 1
ATOM 943 C CA . LYS A 1 115 ? 1.476 10.298 9.961 1.00 86.75 115 LYS A CA 1
ATOM 944 C C . LYS A 1 115 ? 2.078 9.035 10.582 1.00 86.75 115 LYS A C 1
ATOM 946 O O . LYS A 1 115 ? 1.494 8.444 11.489 1.00 86.75 115 LYS A O 1
ATOM 951 N N . GLY A 1 116 ? 3.264 8.629 10.142 1.00 89.62 116 GLY A N 1
ATOM 952 C CA . GLY A 1 116 ? 3.874 7.362 10.531 1.00 89.62 116 GLY A CA 1
ATOM 953 C C . GLY A 1 116 ? 3.375 6.191 9.682 1.00 89.62 116 GLY A C 1
ATOM 954 O O . GLY A 1 116 ? 2.263 6.186 9.154 1.00 89.62 116 GLY A O 1
ATOM 955 N N . LYS A 1 117 ? 4.20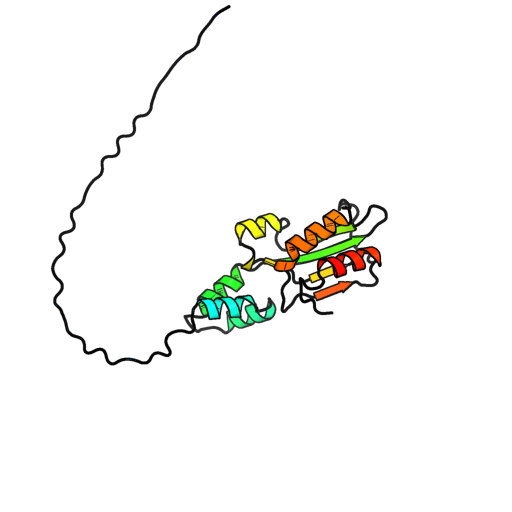3 5.143 9.596 1.00 91.06 117 LYS A N 1
ATOM 956 C CA . LYS A 1 117 ? 3.952 3.944 8.770 1.00 91.06 117 LYS A CA 1
ATOM 957 C C . LYS A 1 117 ? 2.631 3.227 9.086 1.00 91.06 117 LYS A C 1
ATOM 959 O O . LYS A 1 117 ? 2.049 2.615 8.204 1.00 91.06 117 LYS A O 1
ATOM 964 N N . ARG A 1 118 ? 2.136 3.327 10.325 1.00 90.69 118 ARG A N 1
ATOM 965 C CA . ARG A 1 118 ? 0.915 2.638 10.786 1.00 90.69 118 ARG A CA 1
ATOM 966 C C . ARG A 1 118 ? -0.382 3.116 10.125 1.00 90.69 118 ARG A C 1
ATOM 968 O O . ARG A 1 118 ? -1.379 2.407 10.165 1.00 90.69 118 ARG A O 1
ATOM 975 N N . PHE A 1 119 ? -0.394 4.327 9.566 1.00 93.12 119 PHE A N 1
ATOM 976 C CA . PHE A 1 119 ? -1.590 4.905 8.945 1.00 93.12 119 PHE A CA 1
ATOM 977 C C . PHE A 1 119 ? -1.515 4.938 7.420 1.00 93.12 119 PHE A C 1
ATOM 979 O O . PHE A 1 119 ? -2.514 5.216 6.771 1.00 93.12 119 PHE A O 1
ATOM 986 N N . VAL A 1 120 ? -0.356 4.642 6.841 1.00 95.00 120 VAL A N 1
ATOM 987 C CA . VAL A 1 120 ? -0.194 4.575 5.390 1.00 95.00 120 VAL A CA 1
ATOM 988 C C . VAL A 1 120 ? -0.469 3.144 4.940 1.00 95.00 120 VAL A C 1
ATOM 990 O O . VAL A 1 120 ? 0.088 2.200 5.507 1.00 95.00 120 VAL A O 1
ATOM 993 N N . ARG A 1 121 ? -1.349 2.988 3.947 1.00 95.12 121 ARG A N 1
ATOM 994 C CA . ARG A 1 121 ? -1.744 1.694 3.386 1.00 95.12 121 ARG A CA 1
ATOM 995 C C . ARG A 1 121 ? -1.668 1.721 1.866 1.00 95.12 121 ARG A C 1
ATOM 997 O O . ARG A 1 121 ? -2.282 2.578 1.243 1.00 95.12 121 ARG A O 1
ATOM 1004 N N . ILE A 1 122 ? -0.951 0.773 1.273 1.00 95.56 122 ILE A N 1
ATOM 1005 C CA . ILE A 1 122 ? -1.011 0.509 -0.168 1.00 95.56 122 ILE A CA 1
ATOM 1006 C C . ILE A 1 122 ? -2.033 -0.596 -0.385 1.00 95.56 122 ILE A C 1
ATOM 1008 O O . ILE A 1 122 ? -1.835 -1.723 0.067 1.00 95.56 122 ILE A O 1
ATOM 1012 N N . VAL A 1 123 ? -3.134 -0.258 -1.047 1.00 95.50 123 VAL A N 1
ATOM 1013 C CA . VAL A 1 123 ? -4.260 -1.179 -1.292 1.00 95.50 123 VAL A CA 1
ATOM 1014 C C . VAL A 1 123 ? -4.254 -1.745 -2.704 1.00 95.50 123 VAL A C 1
ATOM 1016 O O . VAL A 1 123 ? -4.990 -2.684 -3.005 1.00 95.50 123 VAL A O 1
ATOM 1019 N N . GLN A 1 124 ? -3.408 -1.203 -3.575 1.00 95.56 124 GLN A N 1
ATOM 1020 C CA . GLN A 1 124 ? -3.331 -1.644 -4.954 1.00 95.56 124 GLN A CA 1
ATOM 1021 C C . GLN A 1 124 ? -1.918 -1.481 -5.492 1.00 95.56 124 GLN A C 1
ATOM 1023 O O . GLN A 1 124 ? -1.289 -0.439 -5.300 1.00 95.56 124 GLN A O 1
ATOM 1028 N N . VAL A 1 125 ? -1.435 -2.527 -6.153 1.00 95.81 125 VAL A N 1
ATOM 1029 C CA . VAL A 1 125 ? -0.226 -2.496 -6.973 1.00 95.81 125 VAL A CA 1
ATOM 1030 C C . VAL A 1 125 ? -0.635 -2.940 -8.368 1.00 95.81 125 VAL A C 1
ATOM 1032 O O . VAL A 1 125 ? -1.080 -4.074 -8.549 1.00 95.81 125 VAL A O 1
ATOM 1035 N N . GLU A 1 126 ? -0.523 -2.043 -9.337 1.00 94.69 126 GLU A N 1
ATOM 1036 C CA . GLU A 1 126 ? -1.010 -2.262 -10.694 1.00 94.69 126 GLU A CA 1
ATOM 1037 C C . GLU A 1 126 ? 0.113 -2.163 -11.716 1.00 94.69 126 GLU A C 1
ATOM 1039 O O . GLU A 1 126 ? 1.023 -1.352 -11.579 1.00 94.69 126 GLU A O 1
ATOM 1044 N N . ASP A 1 127 ? 0.029 -2.978 -12.758 1.00 94.38 127 ASP A N 1
ATOM 1045 C CA . ASP A 1 127 ? 0.875 -2.907 -13.942 1.00 94.38 127 ASP A CA 1
ATOM 1046 C C . ASP A 1 127 ? 0.012 -2.537 -15.154 1.00 94.38 127 ASP A C 1
ATOM 1048 O O . ASP A 1 127 ? -0.822 -3.317 -15.627 1.00 94.38 127 ASP A O 1
ATOM 1052 N N . PHE A 1 128 ? 0.235 -1.317 -15.634 1.00 93.19 128 PHE A N 1
ATOM 1053 C CA . PHE A 1 128 ? -0.441 -0.660 -16.744 1.00 93.19 128 PHE A CA 1
ATOM 1054 C C . PHE A 1 128 ? 0.385 -0.669 -18.035 1.00 93.19 128 PHE A C 1
ATOM 1056 O O . PHE A 1 128 ? 0.050 0.059 -18.967 1.00 93.19 128 PHE A O 1
ATOM 1063 N N . THR A 1 129 ? 1.427 -1.502 -18.142 1.00 91.56 129 THR A N 1
ATOM 1064 C CA . THR A 1 129 ? 2.336 -1.520 -19.305 1.00 91.56 129 THR A CA 1
ATOM 1065 C C . THR A 1 129 ? 1.615 -1.610 -20.662 1.00 91.56 129 THR A C 1
ATOM 1067 O O . THR A 1 129 ? 2.052 -1.025 -21.650 1.00 91.56 129 THR A O 1
ATOM 1070 N N . THR A 1 130 ? 0.481 -2.311 -20.747 1.00 87.88 130 THR A N 1
ATOM 1071 C CA . THR A 1 130 ? -0.282 -2.440 -22.006 1.00 87.88 130 THR A CA 1
ATOM 1072 C C . THR A 1 130 ? -1.380 -1.399 -22.193 1.00 87.88 130 THR A C 1
ATOM 1074 O O . THR A 1 130 ? -1.928 -1.260 -23.292 1.00 87.88 130 THR A O 1
ATOM 1077 N N . LEU A 1 131 ? -1.713 -0.650 -21.144 1.00 84.94 131 LEU A N 1
ATOM 1078 C CA . LEU A 1 131 ? -2.842 0.266 -21.122 1.00 84.94 131 LEU A CA 1
ATOM 1079 C C . LEU A 1 131 ? -2.387 1.665 -21.541 1.00 84.94 131 LEU A C 1
ATOM 1081 O O . LEU A 1 131 ? -1.987 2.502 -20.739 1.00 84.94 131 LEU A O 1
ATOM 1085 N N . ARG A 1 132 ? -2.530 1.941 -22.841 1.00 74.19 132 ARG A N 1
ATOM 1086 C CA . ARG A 1 132 ? -2.147 3.210 -23.492 1.00 74.19 132 ARG A CA 1
ATOM 1087 C C . ARG A 1 132 ? -3.018 4.421 -23.125 1.00 74.19 132 ARG A C 1
ATOM 1089 O O . ARG A 1 132 ? -2.894 5.468 -23.750 1.00 74.19 132 ARG A O 1
ATOM 1096 N N . HIS A 1 133 ? -3.947 4.282 -22.183 1.00 79.75 133 HIS A N 1
ATOM 1097 C CA . HIS A 1 133 ? -4.910 5.338 -21.854 1.00 79.75 133 HIS A CA 1
ATOM 1098 C C . HIS A 1 133 ? -4.377 6.369 -20.853 1.00 79.75 133 HIS A C 1
ATOM 1100 O O . HIS A 1 133 ? -4.991 7.420 -20.685 1.00 79.75 133 HIS A O 1
ATOM 1106 N N . PHE A 1 134 ? -3.234 6.098 -20.227 1.00 80.19 134 PHE A N 1
ATOM 1107 C CA . PHE A 1 134 ? -2.596 7.003 -19.280 1.00 80.19 134 PHE A CA 1
ATOM 1108 C C . PHE A 1 134 ? -1.466 7.788 -19.946 1.00 80.19 134 PHE A C 1
ATOM 1110 O O . PHE A 1 134 ? -0.682 7.238 -20.722 1.00 80.19 134 PHE A O 1
ATOM 1117 N N . ASN A 1 135 ? -1.373 9.081 -19.630 1.00 88.19 135 ASN A N 1
ATOM 1118 C CA . ASN A 1 135 ? -0.295 9.938 -20.110 1.00 88.19 135 ASN A CA 1
ATOM 1119 C C . ASN A 1 135 ? 0.985 9.693 -19.292 1.00 88.19 135 ASN A C 1
ATOM 1121 O O . ASN A 1 135 ? 1.309 10.449 -18.377 1.00 88.19 135 ASN A O 1
ATOM 1125 N N . TRP A 1 136 ? 1.703 8.620 -19.625 1.00 89.31 136 TRP A N 1
ATOM 1126 C CA . TRP A 1 136 ? 2.993 8.265 -19.021 1.00 89.31 136 TRP A CA 1
ATOM 1127 C C . TRP A 1 136 ? 4.171 9.083 -19.573 1.00 89.31 136 TRP A C 1
ATOM 1129 O O . TRP A 1 136 ? 5.303 8.901 -19.117 1.00 89.31 136 TRP A O 1
ATOM 1139 N N . ASP A 1 137 ? 3.940 9.987 -20.530 1.00 90.62 137 ASP A N 1
ATOM 1140 C CA . ASP A 1 137 ? 5.003 10.768 -21.178 1.00 90.62 137 ASP A CA 1
ATOM 1141 C C . ASP A 1 137 ? 5.632 11.793 -20.225 1.00 90.62 137 ASP A C 1
ATOM 1143 O O . ASP A 1 137 ? 6.787 12.181 -20.392 1.00 90.62 137 ASP A O 1
ATOM 1147 N N . VAL A 1 138 ? 4.889 12.211 -19.196 1.00 91.38 138 VAL A N 1
ATOM 1148 C CA . VAL A 1 138 ? 5.373 13.144 -18.164 1.00 91.38 138 VAL A CA 1
ATOM 1149 C C . VAL A 1 138 ? 6.135 12.450 -17.033 1.00 91.38 138 VAL A C 1
ATOM 1151 O O . VAL A 1 138 ? 6.795 13.121 -16.239 1.00 91.38 138 VAL A O 1
ATOM 1154 N N . VAL A 1 139 ? 6.049 11.120 -16.940 1.00 92.06 139 VAL A N 1
ATOM 1155 C CA . VAL A 1 139 ? 6.695 10.337 -15.883 1.00 92.06 139 VAL A CA 1
ATOM 1156 C C . VAL A 1 139 ? 8.067 9.896 -16.373 1.00 92.06 139 VAL A C 1
ATOM 1158 O O . VAL A 1 139 ? 8.197 9.258 -17.416 1.00 92.06 139 VAL A O 1
ATOM 1161 N N . VAL A 1 140 ? 9.105 10.237 -15.615 1.00 94.00 140 VAL A N 1
ATOM 1162 C CA . VAL A 1 140 ? 10.483 9.869 -15.952 1.00 94.00 140 VAL A CA 1
ATOM 1163 C C . VAL A 1 140 ? 10.685 8.374 -15.678 1.00 94.00 140 VAL A C 1
ATOM 1165 O O . VAL A 1 140 ? 10.364 7.925 -14.575 1.00 94.00 140 VAL A O 1
ATOM 1168 N N . PRO A 1 141 ? 11.202 7.590 -16.643 1.00 95.88 141 PRO A N 1
ATOM 1169 C CA . PRO A 1 141 ? 11.525 6.194 -16.397 1.00 95.88 141 PRO A CA 1
ATOM 1170 C C . PRO A 1 141 ? 12.673 6.075 -15.394 1.00 95.88 141 PRO A C 1
ATOM 1172 O O . PRO A 1 141 ? 13.639 6.839 -15.416 1.00 95.88 141 PRO A O 1
ATOM 1175 N N . VAL A 1 142 ? 12.559 5.080 -14.528 1.00 95.69 142 VAL A N 1
ATOM 1176 C CA . VAL A 1 142 ? 13.566 4.657 -13.563 1.00 95.69 142 VAL A CA 1
ATOM 1177 C C . VAL A 1 142 ? 14.142 3.297 -13.961 1.00 95.69 142 VAL A C 1
ATOM 1179 O O . VAL A 1 142 ? 13.540 2.502 -14.689 1.00 95.69 142 VAL A O 1
ATOM 1182 N N . GLY A 1 143 ? 15.344 3.006 -13.468 1.00 94.81 143 GLY A N 1
ATOM 1183 C CA . GLY A 1 143 ? 15.951 1.690 -13.656 1.00 94.81 143 GLY A CA 1
ATOM 1184 C C . GLY A 1 143 ? 15.269 0.607 -12.810 1.00 94.81 143 GLY A C 1
ATOM 1185 O O . GLY A 1 143 ? 14.728 0.886 -11.741 1.00 94.81 143 GLY A O 1
ATOM 1186 N N . GLU A 1 144 ? 15.391 -0.657 -13.228 1.00 95.38 144 GLU A N 1
ATOM 1187 C CA . GLU A 1 144 ? 14.896 -1.833 -12.483 1.00 95.38 144 GLU A CA 1
ATOM 1188 C C . GLU A 1 144 ? 15.375 -1.850 -11.021 1.00 95.38 144 GLU A C 1
ATOM 1190 O O . GLU A 1 144 ? 14.599 -2.152 -10.114 1.00 95.38 144 GLU A O 1
ATOM 1195 N N . ALA A 1 145 ? 16.627 -1.458 -10.768 1.00 96.00 145 ALA A N 1
ATOM 1196 C CA . ALA A 1 145 ? 17.186 -1.386 -9.418 1.00 96.00 145 ALA A CA 1
ATOM 1197 C C . ALA A 1 145 ? 16.497 -0.327 -8.537 1.00 96.00 145 ALA A C 1
ATOM 1199 O O . ALA A 1 145 ? 16.317 -0.535 -7.337 1.00 96.00 145 ALA A O 1
ATOM 1200 N N . GLU A 1 146 ? 16.101 0.803 -9.121 1.00 96.19 146 GLU A N 1
ATOM 1201 C CA . GLU A 1 146 ? 15.420 1.881 -8.405 1.00 96.19 146 GLU A CA 1
ATOM 1202 C C . GLU A 1 146 ? 13.955 1.526 -8.138 1.00 96.19 146 GLU A C 1
ATOM 1204 O O . GLU A 1 146 ? 13.509 1.639 -6.995 1.00 96.19 146 GLU A O 1
ATOM 1209 N N . ALA A 1 147 ? 13.251 0.985 -9.138 1.00 95.69 147 ALA A N 1
ATOM 1210 C CA . ALA A 1 147 ? 11.895 0.461 -8.975 1.00 95.69 147 ALA A CA 1
ATOM 1211 C C . ALA A 1 147 ? 11.839 -0.647 -7.909 1.00 95.69 147 ALA A C 1
ATOM 1213 O O . ALA A 1 147 ? 10.982 -0.625 -7.025 1.00 95.69 147 ALA A O 1
ATOM 1214 N N . THR A 1 148 ? 12.809 -1.569 -7.937 1.00 96.31 148 THR A N 1
ATOM 1215 C CA . THR A 1 148 ? 12.978 -2.607 -6.911 1.00 96.31 148 THR A CA 1
ATOM 1216 C C . THR A 1 148 ? 13.117 -1.967 -5.537 1.00 96.31 148 THR A C 1
ATOM 1218 O O . THR A 1 148 ? 12.300 -2.228 -4.661 1.00 96.31 148 THR A O 1
ATOM 1221 N N . LYS A 1 149 ? 14.093 -1.068 -5.351 1.00 96.06 149 LYS A N 1
ATOM 1222 C CA . LYS A 1 149 ? 14.347 -0.392 -4.069 1.00 96.06 149 LYS A CA 1
ATOM 1223 C C . LYS A 1 149 ? 13.115 0.345 -3.538 1.00 96.06 149 LYS A C 1
ATOM 1225 O O . LYS A 1 149 ? 12.859 0.329 -2.330 1.00 96.06 149 LYS A O 1
ATOM 1230 N N . PHE A 1 150 ? 12.358 0.987 -4.423 1.00 94.44 150 PHE A N 1
ATOM 1231 C CA . PHE A 1 150 ? 11.098 1.624 -4.071 1.00 94.44 150 PHE A CA 1
ATOM 1232 C C . PHE A 1 150 ? 10.087 0.594 -3.544 1.00 94.44 150 PHE A C 1
ATOM 1234 O O . PHE A 1 150 ? 9.603 0.747 -2.421 1.00 94.44 150 PHE A O 1
ATOM 1241 N N . LEU A 1 151 ? 9.853 -0.500 -4.278 1.00 95.38 151 LEU A N 1
ATOM 1242 C CA . LEU A 1 151 ? 8.968 -1.591 -3.859 1.00 95.38 151 LEU A CA 1
ATOM 1243 C C . LEU A 1 151 ? 9.378 -2.202 -2.516 1.00 95.38 151 LEU A C 1
ATOM 1245 O O . LEU A 1 151 ? 8.523 -2.403 -1.659 1.00 95.38 151 LEU A O 1
ATOM 1249 N N . GLU A 1 152 ? 10.671 -2.448 -2.279 1.00 95.00 152 GLU A N 1
ATOM 1250 C CA . GLU A 1 152 ? 11.130 -2.977 -0.984 1.00 95.00 152 GLU A CA 1
ATOM 1251 C C . GLU A 1 152 ? 10.842 -1.999 0.164 1.00 95.00 152 GLU A C 1
ATOM 1253 O O . GLU A 1 152 ? 10.501 -2.413 1.273 1.00 95.00 152 GLU A O 1
ATOM 1258 N N . THR A 1 153 ? 10.967 -0.696 -0.106 1.00 93.62 153 THR A N 1
ATOM 1259 C CA . THR A 1 153 ? 10.726 0.367 0.877 1.00 93.62 153 THR A CA 1
ATOM 1260 C C . THR A 1 153 ? 9.253 0.451 1.258 1.00 93.62 153 THR A C 1
ATOM 1262 O O . THR A 1 153 ? 8.934 0.663 2.433 1.00 93.62 153 THR A O 1
ATOM 1265 N N . VAL A 1 154 ? 8.357 0.285 0.282 1.00 94.31 154 VAL A N 1
ATOM 1266 C CA . VAL A 1 154 ? 6.912 0.404 0.497 1.00 94.31 154 VAL A CA 1
ATOM 1267 C C . VAL A 1 154 ? 6.223 -0.923 0.811 1.00 94.31 154 VAL A C 1
ATOM 1269 O O . VAL A 1 154 ? 5.098 -0.905 1.298 1.00 94.31 154 VAL A O 1
ATOM 1272 N N . ALA A 1 155 ? 6.891 -2.066 0.629 1.00 95.38 155 ALA A N 1
ATOM 1273 C CA . ALA A 1 155 ? 6.333 -3.386 0.921 1.00 95.38 155 ALA A CA 1
ATOM 1274 C C . ALA A 1 155 ? 5.738 -3.518 2.340 1.00 95.38 155 ALA A C 1
ATOM 1276 O O . ALA A 1 155 ? 4.630 -4.040 2.455 1.00 95.38 155 ALA A O 1
ATOM 1277 N N . PRO A 1 156 ? 6.360 -2.990 3.418 1.00 94.25 156 PRO A N 1
ATOM 1278 C CA . PRO A 1 156 ? 5.767 -3.031 4.759 1.00 94.25 156 PRO A CA 1
ATOM 1279 C C . PRO A 1 156 ? 4.481 -2.203 4.922 1.00 94.25 156 PRO A C 1
ATOM 1281 O O . PRO A 1 156 ? 3.853 -2.267 5.975 1.00 94.25 156 PRO A O 1
ATOM 1284 N N . LEU A 1 157 ? 4.134 -1.370 3.937 1.00 95.19 157 LEU A N 1
ATOM 1285 C CA . LEU A 1 157 ? 2.934 -0.529 3.924 1.00 95.19 157 LEU A CA 1
ATOM 1286 C C . LEU A 1 157 ? 1.793 -1.170 3.129 1.00 95.19 157 LEU A C 1
ATOM 1288 O O . LEU A 1 157 ? 0.686 -0.634 3.130 1.00 95.19 157 LEU A O 1
ATOM 1292 N N . ILE A 1 158 ? 2.051 -2.282 2.436 1.00 95.25 158 ILE A N 1
ATOM 1293 C CA . ILE A 1 158 ? 1.034 -3.006 1.677 1.00 95.25 158 ILE A CA 1
ATOM 1294 C C . ILE A 1 158 ? 0.024 -3.601 2.651 1.00 95.25 158 ILE A C 1
ATOM 1296 O O . ILE A 1 158 ? 0.386 -4.310 3.590 1.00 95.25 158 ILE A O 1
ATOM 1300 N N . ASP A 1 159 ? -1.246 -3.267 2.437 1.00 94.12 159 ASP A N 1
ATOM 1301 C CA . ASP A 1 159 ? -2.322 -3.655 3.331 1.00 94.12 159 ASP A CA 1
ATOM 1302 C C . ASP A 1 159 ? -2.547 -5.175 3.271 1.00 94.12 159 ASP A C 1
ATOM 1304 O O . ASP A 1 159 ? -2.961 -5.695 2.237 1.00 94.12 159 ASP A O 1
ATOM 1308 N N . PRO A 1 160 ? -2.315 -5.921 4.362 1.00 90.88 160 PRO A N 1
ATOM 1309 C CA . PRO A 1 160 ? -2.330 -7.380 4.309 1.00 90.88 160 PRO A CA 1
ATOM 1310 C C . PRO A 1 160 ? -3.724 -7.967 4.055 1.00 90.88 160 PRO A C 1
ATOM 1312 O O . PRO A 1 160 ? -3.838 -9.145 3.721 1.00 90.88 160 PRO A O 1
ATOM 1315 N N . VAL A 1 161 ? -4.788 -7.184 4.252 1.00 89.31 161 VAL A N 1
ATOM 1316 C CA . VAL A 1 161 ? -6.168 -7.665 4.142 1.00 89.31 161 VAL A CA 1
ATOM 1317 C C . VAL A 1 161 ? -6.784 -7.283 2.810 1.00 89.31 161 VAL A C 1
ATOM 1319 O O . VAL A 1 161 ? -7.506 -8.094 2.234 1.00 89.31 161 VAL A O 1
ATOM 1322 N N . SER A 1 162 ? -6.522 -6.078 2.323 1.00 90.19 162 SER A N 1
ATOM 1323 C CA . SER A 1 162 ? -7.200 -5.477 1.177 1.00 90.19 162 SER A CA 1
ATOM 1324 C C . SER A 1 162 ? -6.295 -5.222 -0.020 1.00 90.19 162 SER A C 1
ATOM 1326 O O . SER A 1 162 ? -6.827 -4.934 -1.089 1.00 90.19 162 SER A O 1
ATOM 1328 N N . ALA A 1 163 ? -4.970 -5.372 0.111 1.00 94.56 163 ALA A N 1
ATOM 1329 C CA . ALA A 1 163 ? -4.091 -5.178 -1.027 1.00 94.56 163 ALA A CA 1
ATOM 1330 C C . ALA A 1 163 ? -4.363 -6.195 -2.135 1.00 94.56 163 ALA A C 1
ATOM 1332 O O . ALA A 1 163 ? -4.459 -7.406 -1.907 1.00 94.56 163 ALA A O 1
ATOM 1333 N N . SER A 1 164 ? -4.445 -5.681 -3.353 1.00 94.88 164 SER A N 1
ATOM 1334 C CA . SER A 1 164 ? -4.586 -6.473 -4.567 1.00 94.88 164 SER A CA 1
ATOM 1335 C C . SER A 1 164 ? -3.460 -6.156 -5.539 1.00 94.88 164 SER A C 1
ATOM 1337 O O . SER A 1 164 ? -2.910 -5.051 -5.547 1.00 94.88 164 SER A O 1
ATOM 1339 N N . PHE A 1 165 ? -3.104 -7.161 -6.330 1.00 93.75 165 PHE A N 1
ATOM 1340 C CA . PHE A 1 165 ? -2.162 -7.031 -7.425 1.00 93.75 165 PHE A CA 1
ATOM 1341 C C . PHE A 1 165 ? -2.900 -7.224 -8.744 1.00 93.75 165 PHE A C 1
ATOM 1343 O O . PHE A 1 165 ? -3.535 -8.256 -8.943 1.00 93.75 165 PHE A O 1
ATOM 1350 N N . CYS A 1 166 ? -2.800 -6.255 -9.647 1.00 91.44 166 CYS A N 1
ATOM 1351 C CA . CYS A 1 166 ? -3.416 -6.332 -10.966 1.00 91.44 166 CYS A CA 1
ATOM 1352 C C . CYS A 1 166 ? -2.341 -6.151 -12.037 1.00 91.44 166 CYS A C 1
ATOM 1354 O O . CYS A 1 166 ? -1.680 -5.122 -12.086 1.00 91.44 166 CYS A O 1
ATOM 1356 N N . SER A 1 167 ? -2.167 -7.134 -12.917 1.00 89.25 167 SER A N 1
ATOM 1357 C CA . SER A 1 167 ? -1.342 -6.977 -14.117 1.00 89.25 167 SER A CA 1
ATOM 1358 C C . SER A 1 167 ? -2.157 -7.425 -15.315 1.00 89.25 167 SER A C 1
ATOM 1360 O O . SER A 1 167 ? -2.284 -8.616 -15.611 1.00 89.25 167 SER A O 1
ATOM 1362 N N . ASN A 1 168 ? -2.766 -6.457 -15.995 1.00 78.75 168 ASN A N 1
ATOM 1363 C CA . ASN A 1 168 ? -3.495 -6.732 -17.221 1.00 78.75 168 ASN A CA 1
ATOM 1364 C C . ASN A 1 168 ? -2.491 -6.788 -18.366 1.00 78.75 168 ASN A C 1
ATOM 1366 O O . ASN A 1 168 ? -2.122 -5.775 -18.953 1.00 78.75 168 ASN A O 1
ATOM 1370 N N . TRP A 1 169 ? -2.053 -8.009 -18.671 1.00 80.88 169 TRP A N 1
ATOM 1371 C CA . TRP A 1 169 ? -1.212 -8.314 -19.831 1.00 80.88 169 TRP A CA 1
ATOM 1372 C C . TRP A 1 169 ? 0.160 -7.633 -19.754 1.00 80.88 169 TRP A C 1
ATOM 1374 O O . TRP A 1 169 ? 0.759 -7.342 -20.783 1.00 80.88 169 TRP A O 1
ATOM 1384 N N . GLY A 1 170 ? 0.636 -7.362 -18.538 1.00 76.00 170 GLY A N 1
ATOM 1385 C CA . GLY A 1 170 ? 1.861 -6.626 -18.270 1.00 76.00 170 GLY A CA 1
ATOM 1386 C C . GLY A 1 170 ? 3.102 -7.169 -18.971 1.00 76.00 170 GLY A C 1
ATOM 1387 O O . GLY A 1 170 ? 3.155 -8.323 -19.407 1.00 76.00 170 GLY A O 1
ATOM 1388 N N . SER A 1 171 ? 4.135 -6.333 -19.066 1.00 87.94 171 SER A N 1
ATOM 1389 C CA . SER A 1 171 ? 5.427 -6.802 -19.562 1.00 87.94 171 SER A CA 1
ATOM 1390 C C . SER A 1 171 ? 6.007 -7.845 -18.608 1.00 87.94 171 SER A C 1
ATOM 1392 O O . SER A 1 171 ? 5.997 -7.681 -17.386 1.00 87.94 171 SER A O 1
ATOM 1394 N N . ASN A 1 172 ? 6.586 -8.908 -19.173 1.00 91.81 172 ASN A N 1
ATOM 1395 C CA . ASN A 1 172 ? 7.270 -9.947 -18.402 1.00 91.81 172 ASN A CA 1
ATOM 1396 C C . ASN A 1 172 ? 8.357 -9.369 -17.480 1.00 91.81 172 ASN A C 1
ATOM 1398 O O . ASN A 1 172 ? 8.606 -9.924 -16.411 1.00 91.81 172 ASN A O 1
ATOM 1402 N N . ASN A 1 173 ? 9.009 -8.275 -17.881 1.00 92.25 173 ASN A N 1
ATOM 1403 C CA . ASN A 1 173 ? 10.033 -7.621 -17.071 1.00 92.25 173 ASN A CA 1
ATOM 1404 C C . ASN A 1 173 ? 9.410 -6.881 -15.879 1.00 92.25 173 ASN A C 1
ATOM 1406 O O . ASN A 1 173 ? 9.807 -7.152 -14.746 1.00 92.25 173 ASN A O 1
ATOM 1410 N N . CYS A 1 174 ? 8.413 -6.018 -16.098 1.00 92.38 174 CYS A N 1
ATOM 1411 C CA . CYS A 1 174 ? 7.695 -5.335 -15.018 1.00 92.38 174 CYS A CA 1
ATOM 1412 C C . CYS A 1 174 ? 7.118 -6.328 -13.994 1.00 92.38 174 CYS A C 1
ATOM 1414 O O . CYS A 1 174 ? 7.405 -6.234 -12.797 1.00 92.38 174 CYS A O 1
ATOM 1416 N N . ILE A 1 175 ? 6.414 -7.363 -14.467 1.00 93.56 175 ILE A N 1
ATOM 1417 C CA . ILE A 1 175 ? 5.878 -8.435 -13.616 1.00 93.56 175 ILE A CA 1
ATOM 1418 C C . ILE A 1 175 ? 6.999 -9.113 -12.822 1.00 93.56 175 ILE A C 1
ATOM 1420 O O . ILE A 1 175 ? 6.851 -9.343 -11.622 1.00 93.56 175 ILE A O 1
ATOM 1424 N N . ARG A 1 176 ? 8.143 -9.415 -13.453 1.00 95.25 176 ARG A N 1
ATOM 1425 C CA . ARG A 1 176 ? 9.296 -10.015 -12.765 1.00 95.25 176 ARG A CA 1
ATOM 1426 C C . ARG A 1 176 ? 9.787 -9.128 -11.623 1.00 95.25 176 ARG A C 1
ATOM 1428 O O . ARG A 1 176 ? 10.030 -9.653 -10.536 1.00 95.25 176 ARG A O 1
ATOM 1435 N N . VAL A 1 177 ? 9.914 -7.820 -11.841 1.00 95.31 177 VAL A N 1
ATOM 1436 C CA . VAL A 1 177 ? 10.341 -6.858 -10.810 1.00 95.31 177 VAL A CA 1
ATOM 1437 C C . VAL A 1 177 ? 9.341 -6.807 -9.663 1.00 95.31 177 VAL A C 1
ATOM 1439 O O . VAL A 1 177 ? 9.740 -6.919 -8.501 1.00 95.31 177 VAL A O 1
ATOM 1442 N N . LEU A 1 178 ? 8.049 -6.710 -9.979 1.00 94.06 178 LEU A N 1
ATOM 1443 C CA . LEU A 1 178 ? 6.972 -6.635 -8.994 1.00 94.06 178 LEU A CA 1
ATOM 1444 C C . LEU A 1 178 ? 6.919 -7.900 -8.137 1.00 94.06 178 LEU A C 1
ATOM 1446 O O . LEU A 1 178 ? 7.008 -7.830 -6.910 1.00 94.06 178 LEU A O 1
ATOM 1450 N N . LEU A 1 179 ? 6.866 -9.067 -8.780 1.00 93.81 179 LEU A N 1
ATOM 1451 C CA . LEU A 1 179 ? 6.810 -10.347 -8.084 1.00 93.81 179 LEU A CA 1
ATOM 1452 C C . LEU A 1 179 ? 8.070 -10.588 -7.257 1.00 93.81 179 LEU A C 1
ATOM 1454 O O . LEU A 1 179 ? 7.955 -10.938 -6.089 1.00 93.81 179 LEU A O 1
ATOM 1458 N N . THR A 1 180 ? 9.266 -10.359 -7.804 1.00 95.62 180 THR A N 1
ATOM 1459 C CA . THR A 1 180 ? 10.521 -10.607 -7.071 1.00 95.62 180 THR A CA 1
ATOM 1460 C C . THR A 1 180 ? 10.649 -9.691 -5.854 1.00 95.62 180 THR A C 1
ATOM 1462 O O . THR A 1 180 ? 11.079 -10.137 -4.791 1.00 95.62 180 THR A O 1
ATOM 1465 N N . SER A 1 181 ? 10.239 -8.427 -5.985 1.00 95.44 181 SER A N 1
ATOM 1466 C CA . SER A 1 181 ? 10.351 -7.434 -4.911 1.00 95.44 181 SER A CA 1
ATOM 1467 C C . SER A 1 181 ? 9.351 -7.668 -3.778 1.00 95.44 181 SER A C 1
ATOM 1469 O O . SER A 1 181 ? 9.674 -7.399 -2.617 1.00 95.44 181 SER A O 1
ATOM 1471 N N . LEU A 1 182 ? 8.148 -8.157 -4.102 1.00 94.56 182 LEU A N 1
ATOM 1472 C CA . LEU A 1 182 ? 7.041 -8.342 -3.156 1.00 94.56 182 LEU A CA 1
ATOM 1473 C C . LEU A 1 182 ? 6.938 -9.772 -2.610 1.00 94.56 182 LEU A C 1
ATOM 1475 O O . LEU A 1 182 ? 6.331 -9.990 -1.557 1.00 94.56 182 LEU A O 1
ATOM 1479 N N . PHE A 1 183 ? 7.564 -10.747 -3.273 1.00 93.06 183 PHE A N 1
ATOM 1480 C CA . PHE A 1 183 ? 7.568 -12.139 -2.840 1.00 93.06 183 PHE A CA 1
ATOM 1481 C C . PHE A 1 183 ? 8.101 -12.271 -1.410 1.00 93.06 183 PHE A C 1
ATOM 1483 O O . PHE A 1 183 ? 9.191 -11.803 -1.082 1.00 93.06 183 PHE A O 1
ATOM 1490 N N . LYS A 1 184 ? 7.312 -12.925 -0.546 1.00 92.50 184 LYS A N 1
ATOM 1491 C CA . LYS A 1 184 ? 7.553 -13.092 0.904 1.00 92.50 184 LYS A CA 1
ATOM 1492 C C . LYS A 1 184 ? 7.558 -11.801 1.732 1.00 92.50 184 LYS A C 1
ATOM 1494 O O . LYS A 1 184 ? 7.794 -11.875 2.936 1.00 92.50 184 LYS A O 1
ATOM 1499 N N . ARG A 1 185 ? 7.303 -10.640 1.128 1.00 92.50 185 ARG A N 1
ATOM 1500 C CA . ARG A 1 185 ? 7.257 -9.347 1.829 1.00 92.50 185 ARG A CA 1
ATOM 1501 C C . ARG A 1 185 ? 5.851 -8.779 1.942 1.00 92.50 185 ARG A C 1
ATOM 1503 O O . ARG A 1 185 ? 5.593 -8.034 2.879 1.00 92.50 185 ARG A O 1
ATOM 1510 N N . ALA A 1 186 ? 4.962 -9.152 1.028 1.00 91.50 186 ALA A N 1
ATOM 1511 C CA . ALA A 1 186 ? 3.575 -8.720 1.028 1.00 91.50 186 ALA A CA 1
ATOM 1512 C C . ALA A 1 186 ? 2.621 -9.888 0.762 1.00 91.50 186 ALA A C 1
ATOM 1514 O O . ALA A 1 186 ? 2.963 -10.845 0.064 1.00 91.50 186 ALA A O 1
ATOM 1515 N N . TYR A 1 187 ? 1.414 -9.777 1.312 1.00 87.62 187 TYR A N 1
ATOM 1516 C CA . TYR A 1 187 ? 0.284 -10.630 0.967 1.00 87.62 187 TYR A CA 1
ATOM 1517 C C . TYR A 1 187 ? -0.601 -9.846 0.006 1.00 87.62 187 TYR A C 1
ATOM 1519 O O . TYR A 1 187 ? -1.141 -8.807 0.374 1.00 87.62 187 TYR A O 1
ATOM 1527 N N . LEU A 1 188 ? -0.698 -10.322 -1.231 1.00 86.00 188 LEU A N 1
ATOM 1528 C CA . LEU A 1 188 ? -1.487 -9.695 -2.285 1.00 86.00 188 LEU A CA 1
ATOM 1529 C C . LEU A 1 188 ? -2.599 -10.654 -2.679 1.00 86.00 188 LEU A C 1
ATOM 1531 O O . LEU A 1 188 ? -2.359 -11.851 -2.855 1.00 86.00 188 LEU A O 1
ATOM 1535 N N . ARG A 1 189 ? -3.812 -10.127 -2.822 1.00 84.44 189 ARG A N 1
ATOM 1536 C CA . ARG A 1 189 ? -4.889 -10.855 -3.487 1.00 84.44 189 ARG A CA 1
ATOM 1537 C C . ARG A 1 189 ? -4.609 -10.881 -4.989 1.00 84.44 189 ARG A C 1
ATOM 1539 O O . ARG A 1 189 ? -4.203 -9.859 -5.548 1.00 84.44 189 ARG A O 1
ATOM 1546 N N . ALA A 1 190 ? -4.788 -12.060 -5.578 1.00 69.69 190 ALA A N 1
ATOM 1547 C CA . ALA A 1 190 ? -4.785 -12.272 -7.022 1.00 69.69 190 ALA A CA 1
ATOM 1548 C C . ALA A 1 190 ? -6.166 -11.974 -7.616 1.00 69.69 190 ALA A C 1
ATOM 1550 O O . ALA A 1 190 ? -7.160 -12.093 -6.858 1.00 69.69 190 ALA A O 1
#

Sequence (190 aa):
MNVRGRTRIPGHISHTAIVTHYQTSPLRERTHSEVPRTTMEAVPWKFVDSVVELLGPNTLDELAQEVRHPLWKPVVDLHHRNRVYYRVEFCEDEGGIKYVIDGENEDILRTIREKGKRFVRIVQVEDFTTLRHFNWDVVVPVGEAEATKFLETVAPLIDPVSASFCSNWGSNNCIRVLLTSLFKRAYLRA

Radius of gyration: 27.94 Å; chains: 1; bounding box: 67×62×81 Å

Organism: NCBI:txid37863

Foldseek 3Di:
DDDDDDDDDDDDDDDDDDDDDDDDDDDDDDPDDDPPDPDVPDPPLVNLLVVLLQDDLVRLVVCQVPDPDPSNNVSSVVLNVLAWEWEKEWEQDPQGIFIAIDTPDRDPPVSCVPSNLSRYEYQEYEYCHPPPPDPCVPTHHDHLVVLLVVLLVCLQRYNQPRHAYYYDVHDPSVVCSNCVSNPVSHHHDD